Protein AF-A0A962W7Z7-F1 (afdb_monomer_lite)

pLDDT: mean 90.99, std 12.79, range [31.66, 98.81]

Radius of gyration: 24.23 Å; chains: 1; bounding box: 82×35×73 Å

Secondary structure (DSSP, 8-state):
-THHHHHHHHHHHHHHHHHIIIIIHHHHHHHHHHHHHHHHHH-----TTSPPP---TT-SEEEEEE--TT--TTSHHHHHHHHHHHHHTTSSS-EEEEEE--HHHHS-TTTHHHHHHHHHHHHHHHHTT-SS--EEEEEEETTHHHHHHHHHHHHHTT-TTSEEEEEEES----BTTTBTTHHHHHTTSSSSEEEEEE-TT--STTTSS--TTSEEEE-HHHHHHTT--S-TTTHHHHHHHHHHHTT---SB-TT--B-TT--TTEEEEGGGSPPGGG-S-----

Sequence (285 aa):
MKRHATMRWLERNWLAVLAAVLVVIPACGFILGSAFFLAYIYWPVSYSALAAPQINPATQQITLIAHGLGDSDASWTASLRDTLQQKADTGGEPRQVIALDWSAYSKSAVRCSVDGLRIGEKLGSEIAESAALHSLHLIGHSCGAFLVLGLCEALKARRHDILVQTTYLDPVSIYGGVFWNYGLKHFGSCADFSDAYIDTEDKVTGSNQLLPNSYTVDVTAARKRSGSAFAPHIWPVHYYSRLIESGYHPHIDENGAPWQCYPRGTMHKADTLPTAETGTCAGTI

Foldseek 3Di:
DVVVVVVVVCVVCVVVVCCCVVPVVVVVVVVVVVVVLLCVQQPDDDPVVFDQDDDDLQAAEEEEAEEAAQDFCPPLVVVLQVLVVVVQVVDDGHYHYYYGGPNVQRHDPLRLLVSLLVLLLVNLQVVLPRPNYAEYEYEAAASNLNNSQNSLVNNCVRCVRHAYEYEYELYQCDHNVPRLNNCLVRRQPSHPAYEYEAALPDPRRPSNDARQNHQYEHCNVVCVVVVDPDDRSCVSSVVVSVCSVVPDDDQQDPVRDRPPLGDGRDYDYPVPDDDPVVVDSPDDD

Structure (mmCIF, N/CA/C/O backbone):
data_AF-A0A962W7Z7-F1
#
_entry.id   AF-A0A962W7Z7-F1
#
loop_
_atom_site.group_PDB
_atom_site.id
_atom_site.type_symbol
_atom_site.label_atom_id
_atom_site.label_alt_id
_atom_site.label_comp_id
_atom_site.label_asym_id
_atom_site.label_entity_id
_atom_site.label_seq_id
_atom_site.pdbx_PDB_ins_code
_atom_site.Cartn_x
_atom_site.Cartn_y
_atom_site.Cartn_z
_atom_site.occupancy
_atom_site.B_iso_or_equiv
_atom_site.auth_seq_id
_atom_site.auth_comp_id
_atom_site.auth_asym_id
_atom_site.auth_atom_id
_atom_site.pdbx_PDB_model_num
ATOM 1 N N . MET A 1 1 ? 53.979 0.706 -46.175 1.00 62.88 1 MET A N 1
ATOM 2 C CA . MET A 1 1 ? 53.651 -0.734 -46.009 1.00 62.88 1 MET A CA 1
ATOM 3 C C . MET A 1 1 ? 52.536 -1.063 -44.999 1.00 62.88 1 MET A C 1
ATOM 5 O O . MET A 1 1 ? 51.829 -2.026 -45.251 1.00 62.88 1 MET A O 1
ATOM 9 N N . LYS A 1 2 ? 52.289 -0.310 -43.907 1.00 62.72 2 LYS A N 1
ATOM 10 C CA . LYS A 1 2 ? 51.276 -0.695 -42.885 1.00 62.72 2 LYS A CA 1
ATOM 11 C C . LYS A 1 2 ? 49.798 -0.699 -43.349 1.00 62.72 2 LYS A C 1
ATOM 13 O O . LYS A 1 2 ? 49.037 -1.540 -42.888 1.00 62.72 2 LYS A O 1
ATOM 18 N N . ARG A 1 3 ? 49.394 0.165 -44.295 1.00 69.25 3 ARG A N 1
ATOM 19 C CA . ARG A 1 3 ? 47.989 0.271 -44.770 1.00 69.25 3 ARG A CA 1
ATOM 20 C C . ARG A 1 3 ? 47.445 -0.979 -45.482 1.00 69.25 3 ARG A C 1
ATOM 22 O O . ARG A 1 3 ? 46.246 -1.217 -45.437 1.00 69.25 3 ARG A O 1
ATOM 29 N N . HIS A 1 4 ? 48.300 -1.795 -46.103 1.00 77.38 4 HIS A N 1
ATOM 30 C CA . HIS A 1 4 ? 47.850 -3.007 -46.804 1.00 77.38 4 HIS A CA 1
ATOM 31 C C . HIS A 1 4 ? 47.616 -4.212 -45.885 1.00 77.38 4 HIS A C 1
ATOM 33 O O . HIS A 1 4 ? 47.009 -5.188 -46.324 1.00 77.38 4 HIS A O 1
ATOM 39 N N . ALA A 1 5 ? 48.112 -4.179 -44.645 1.00 82.12 5 ALA A N 1
ATOM 40 C CA . ALA A 1 5 ? 47.927 -5.270 -43.691 1.00 82.12 5 ALA A CA 1
ATOM 41 C C . ALA A 1 5 ? 46.580 -5.159 -42.957 1.00 82.12 5 ALA A C 1
ATOM 43 O O . ALA A 1 5 ? 45.893 -6.161 -42.782 1.00 82.12 5 ALA A O 1
ATOM 44 N N . THR A 1 6 ? 46.164 -3.941 -42.591 1.00 80.62 6 THR A N 1
ATOM 45 C CA . THR A 1 6 ? 44.889 -3.687 -41.903 1.00 80.62 6 THR A CA 1
ATOM 46 C C . THR A 1 6 ? 43.668 -3.956 -42.782 1.00 80.62 6 THR A C 1
ATOM 48 O O . THR A 1 6 ? 42.737 -4.598 -42.309 1.00 80.62 6 THR A O 1
ATOM 51 N N . MET A 1 7 ? 43.677 -3.550 -44.060 1.00 87.12 7 MET A N 1
ATOM 52 C CA . MET A 1 7 ? 42.562 -3.841 -44.982 1.00 87.12 7 MET A CA 1
ATOM 53 C C . MET A 1 7 ? 42.363 -5.347 -45.201 1.00 87.12 7 MET A C 1
ATOM 55 O O . MET A 1 7 ? 41.252 -5.839 -45.045 1.00 87.12 7 MET A O 1
ATOM 59 N N . ARG A 1 8 ? 43.444 -6.101 -45.442 1.00 89.06 8 ARG A N 1
ATOM 60 C CA . ARG A 1 8 ? 43.371 -7.562 -45.625 1.00 89.06 8 ARG A CA 1
ATOM 61 C C . ARG A 1 8 ? 42.907 -8.306 -44.370 1.00 89.06 8 ARG A C 1
ATOM 63 O O . ARG A 1 8 ? 42.250 -9.337 -44.473 1.00 89.06 8 ARG A O 1
ATOM 70 N N . TRP A 1 9 ? 43.231 -7.801 -43.176 1.00 92.31 9 TRP A N 1
ATOM 71 C CA . TRP A 1 9 ? 42.684 -8.355 -41.935 1.00 92.31 9 TRP A CA 1
ATOM 72 C C . TRP A 1 9 ? 41.180 -8.092 -41.824 1.00 92.31 9 TRP A C 1
ATOM 74 O O . TRP A 1 9 ? 40.440 -9.007 -41.470 1.00 92.31 9 TRP A O 1
ATOM 84 N N . LEU A 1 10 ? 40.724 -6.881 -42.157 1.00 89.44 10 LEU A N 1
ATOM 85 C CA . LEU A 1 10 ? 39.305 -6.534 -42.118 1.00 89.44 10 LEU A CA 1
ATOM 86 C C . LEU A 1 10 ? 38.503 -7.381 -43.119 1.00 89.44 10 LEU A C 1
ATOM 88 O O . LEU A 1 10 ? 37.501 -7.966 -42.740 1.00 89.44 10 LEU A O 1
ATOM 92 N N . GLU A 1 11 ? 38.993 -7.546 -44.350 1.00 91.12 11 GLU A N 1
ATOM 93 C CA . GLU A 1 11 ? 38.382 -8.405 -45.381 1.00 91.12 11 GLU A CA 1
ATOM 94 C C . GLU A 1 11 ? 38.332 -9.886 -44.988 1.00 91.12 11 GLU A C 1
ATOM 96 O O . GLU A 1 11 ? 37.437 -10.607 -45.414 1.00 91.12 11 GLU A O 1
ATOM 101 N N . ARG A 1 12 ? 39.264 -10.367 -44.159 1.00 95.12 12 ARG A N 1
ATOM 102 C CA . ARG A 1 12 ? 39.234 -11.752 -43.665 1.00 95.12 12 ARG A CA 1
ATOM 103 C C . ARG A 1 12 ? 38.292 -11.937 -42.473 1.00 95.12 12 ARG A C 1
ATOM 105 O O . ARG A 1 12 ? 37.813 -13.041 -42.250 1.00 95.12 12 ARG A O 1
ATOM 112 N N . ASN A 1 13 ? 38.033 -10.876 -41.707 1.00 96.12 13 ASN A N 1
ATOM 113 C CA . ASN A 1 13 ? 37.281 -10.937 -40.450 1.00 96.12 13 ASN A CA 1
ATOM 114 C C . ASN A 1 13 ? 35.979 -10.112 -40.463 1.00 96.12 13 ASN A C 1
ATOM 116 O O . ASN A 1 13 ? 35.370 -9.939 -39.409 1.00 96.12 13 ASN A O 1
ATOM 120 N N . TRP A 1 14 ? 35.531 -9.593 -41.610 1.00 95.44 14 TRP A N 1
ATOM 121 C CA . TRP A 1 14 ? 34.413 -8.640 -41.674 1.00 95.44 14 TRP A CA 1
ATOM 122 C C . TRP A 1 14 ? 33.109 -9.202 -41.097 1.00 95.44 14 TRP A C 1
ATOM 124 O O . TRP A 1 14 ? 32.380 -8.457 -40.455 1.00 95.44 14 TRP A O 1
ATOM 134 N N . LEU A 1 15 ? 32.847 -10.507 -41.237 1.00 95.62 15 LEU A N 1
ATOM 135 C CA . LEU A 1 15 ? 31.696 -11.172 -40.613 1.00 95.62 15 LEU A CA 1
ATOM 136 C C . LEU A 1 15 ? 31.776 -11.161 -39.082 1.00 95.62 15 LEU A C 1
ATOM 138 O O . LEU A 1 15 ? 30.776 -10.903 -38.420 1.00 95.62 15 LEU A O 1
ATOM 142 N N . ALA A 1 16 ? 32.961 -11.402 -38.516 1.00 95.00 16 ALA A N 1
ATOM 143 C CA . ALA A 1 16 ? 33.171 -11.352 -37.071 1.00 95.00 16 ALA A CA 1
ATOM 144 C C . ALA A 1 16 ? 33.048 -9.917 -36.542 1.00 95.00 16 ALA A C 1
ATOM 146 O O . ALA A 1 16 ? 32.436 -9.698 -35.501 1.00 95.00 16 ALA A O 1
ATOM 147 N N . VAL A 1 17 ? 33.569 -8.932 -37.284 1.00 94.75 17 VAL A N 1
ATOM 148 C CA . VAL A 1 17 ? 33.397 -7.506 -36.960 1.00 94.75 17 VAL A CA 1
ATOM 149 C C . VAL A 1 17 ? 31.921 -7.110 -37.035 1.00 94.75 17 VAL A C 1
ATOM 151 O O . VAL A 1 17 ? 31.417 -6.467 -36.119 1.00 94.75 17 VAL A O 1
ATOM 154 N N . LEU A 1 18 ? 31.208 -7.534 -38.080 1.00 96.38 18 LEU A N 1
ATOM 155 C CA . LEU A 1 18 ? 29.783 -7.264 -38.255 1.00 96.38 18 LEU A CA 1
ATOM 156 C C . LEU A 1 18 ? 28.952 -7.895 -37.128 1.00 96.38 18 LEU A C 1
ATOM 158 O O . LEU A 1 18 ? 28.117 -7.216 -36.541 1.00 96.38 18 LEU A O 1
ATOM 162 N N . ALA A 1 19 ? 29.220 -9.154 -36.772 1.00 95.94 19 ALA A N 1
ATOM 163 C CA . ALA A 1 19 ? 28.573 -9.830 -35.648 1.00 95.94 19 ALA A CA 1
ATOM 164 C C . ALA A 1 19 ? 28.887 -9.146 -34.308 1.00 95.94 19 ALA A C 1
ATOM 166 O O . ALA A 1 19 ? 27.993 -8.957 -33.483 1.00 95.94 19 ALA A O 1
ATOM 167 N N . ALA A 1 20 ? 30.135 -8.720 -34.097 1.00 95.94 20 ALA A N 1
ATOM 168 C CA . ALA A 1 20 ? 30.514 -7.990 -32.896 1.00 95.94 20 ALA A CA 1
ATOM 169 C C . ALA A 1 20 ? 29.738 -6.669 -32.770 1.00 95.94 20 ALA A C 1
ATOM 171 O O . ALA A 1 20 ? 29.204 -6.372 -31.706 1.00 95.94 20 ALA A O 1
ATOM 172 N N . VAL A 1 21 ? 29.626 -5.901 -33.857 1.00 96.62 21 VAL A N 1
ATOM 173 C CA . VAL A 1 21 ? 28.957 -4.591 -33.861 1.00 96.62 21 VAL A CA 1
ATOM 174 C C . VAL A 1 21 ? 27.435 -4.705 -33.794 1.00 96.62 21 VAL A C 1
ATOM 176 O O . VAL A 1 21 ? 26.811 -3.942 -33.064 1.00 96.62 21 VAL A O 1
ATOM 179 N N . LEU A 1 22 ? 26.828 -5.633 -34.536 1.00 97.38 22 LEU A N 1
ATOM 180 C CA . LEU A 1 22 ? 25.368 -5.733 -34.633 1.00 97.38 22 LEU A CA 1
ATOM 181 C C . LEU A 1 22 ? 24.735 -6.595 -33.541 1.00 97.38 22 LEU A C 1
ATOM 183 O O . LEU A 1 22 ? 23.558 -6.415 -33.245 1.00 97.38 22 LEU A O 1
ATOM 187 N N . VAL A 1 23 ? 25.485 -7.533 -32.959 1.00 96.62 23 VAL A N 1
ATOM 188 C CA . VAL A 1 23 ? 24.939 -8.500 -31.997 1.00 96.62 23 VAL A CA 1
ATOM 189 C C . VAL A 1 23 ? 25.634 -8.380 -30.652 1.00 96.62 23 VAL A C 1
ATOM 191 O O . VAL A 1 23 ? 24.974 -8.107 -29.654 1.00 96.62 23 VAL A O 1
ATOM 194 N N . VAL A 1 24 ? 26.959 -8.545 -30.608 1.00 96.44 24 VAL A N 1
ATOM 195 C CA . VAL A 1 24 ? 27.678 -8.657 -29.326 1.00 96.44 24 VAL A CA 1
ATOM 196 C C . VAL A 1 24 ? 27.638 -7.348 -28.544 1.00 96.44 24 VAL A C 1
ATOM 198 O O . VAL A 1 24 ? 27.250 -7.358 -27.383 1.00 96.44 24 VAL A O 1
ATOM 201 N N . ILE A 1 25 ? 27.990 -6.217 -29.158 1.00 96.5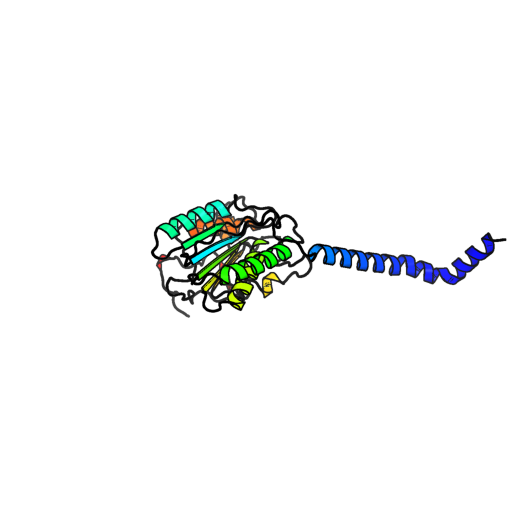0 25 ILE A N 1
ATOM 202 C CA . ILE A 1 25 ? 28.018 -4.916 -28.477 1.00 96.50 25 ILE A CA 1
ATOM 203 C C . ILE A 1 25 ? 26.617 -4.516 -27.975 1.00 96.50 25 ILE A C 1
ATOM 205 O O . ILE A 1 25 ? 26.507 -4.197 -26.789 1.00 96.50 25 ILE A O 1
ATOM 209 N N . PRO A 1 26 ? 25.538 -4.581 -28.785 1.00 97.62 26 PRO A N 1
ATOM 210 C CA . PRO A 1 26 ? 24.187 -4.307 -28.301 1.00 97.62 26 PRO A CA 1
ATOM 211 C C . PRO A 1 26 ? 23.731 -5.270 -27.203 1.00 97.62 26 PRO A C 1
ATOM 213 O O . PRO A 1 26 ? 23.167 -4.820 -26.209 1.00 97.62 26 PRO A O 1
ATOM 216 N N . ALA A 1 27 ? 24.012 -6.572 -27.332 1.00 97.38 27 ALA A N 1
ATOM 217 C CA . ALA A 1 27 ? 23.652 -7.558 -26.315 1.00 97.38 27 ALA A CA 1
ATOM 218 C C . ALA A 1 27 ? 24.398 -7.315 -24.996 1.00 97.38 27 ALA A C 1
ATOM 220 O O . ALA A 1 27 ? 23.779 -7.295 -23.936 1.00 97.38 27 ALA A O 1
ATOM 221 N N . CYS A 1 28 ? 25.709 -7.062 -25.046 1.00 97.56 28 CYS A N 1
ATOM 222 C CA . CYS A 1 28 ? 26.495 -6.690 -23.872 1.00 97.56 28 CYS A CA 1
ATOM 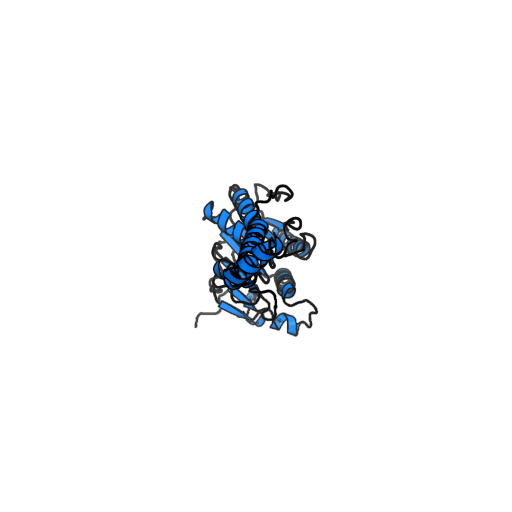223 C C . CYS A 1 28 ? 25.982 -5.389 -23.245 1.00 97.56 28 CYS A C 1
ATOM 225 O O . CYS A 1 28 ? 25.836 -5.323 -22.028 1.00 97.56 28 CYS A O 1
ATOM 227 N N . GLY A 1 29 ? 25.669 -4.376 -24.058 1.00 97.38 29 GLY A N 1
ATOM 228 C CA . GLY A 1 29 ? 25.091 -3.116 -23.591 1.00 97.38 29 GLY A CA 1
ATOM 229 C C . GLY A 1 29 ? 23.746 -3.315 -22.891 1.00 97.38 29 GLY A C 1
ATOM 230 O O . GLY A 1 29 ? 23.545 -2.784 -21.802 1.00 97.38 29 GLY A O 1
ATOM 231 N N . PHE A 1 30 ? 22.860 -4.134 -23.464 1.00 97.50 30 PHE A N 1
ATOM 232 C CA . PHE A 1 30 ? 21.583 -4.500 -22.855 1.00 97.50 30 PHE A CA 1
ATOM 233 C C . PHE A 1 30 ? 21.783 -5.227 -21.521 1.00 97.50 30 PHE A C 1
ATOM 235 O O . PHE A 1 30 ? 21.224 -4.805 -20.516 1.00 97.50 30 PHE A O 1
ATOM 242 N N . ILE A 1 31 ? 22.633 -6.260 -21.482 1.00 97.94 31 ILE A N 1
ATOM 243 C CA . ILE A 1 31 ? 22.911 -7.030 -20.259 1.00 97.94 31 ILE A CA 1
ATOM 244 C C . ILE A 1 31 ? 23.466 -6.123 -19.156 1.00 97.94 31 ILE A C 1
ATOM 246 O O . ILE A 1 31 ? 22.971 -6.160 -18.030 1.00 97.94 31 ILE A O 1
ATOM 250 N N . LEU A 1 32 ? 24.465 -5.290 -19.464 1.00 97.94 32 LEU A N 1
ATOM 251 C CA . LEU A 1 32 ? 25.061 -4.372 -18.492 1.00 97.94 32 LEU A CA 1
ATOM 252 C C . LEU A 1 32 ? 24.059 -3.311 -18.026 1.00 97.94 32 LEU A C 1
ATOM 254 O O . LEU A 1 32 ? 23.983 -3.030 -16.831 1.00 97.94 32 LEU A O 1
ATOM 258 N N . GLY A 1 33 ? 23.262 -2.759 -18.944 1.00 97.12 33 GLY A N 1
ATOM 259 C CA . GLY A 1 33 ? 22.205 -1.802 -18.626 1.00 97.12 33 GLY A CA 1
ATOM 260 C C . GLY A 1 33 ? 21.139 -2.402 -17.710 1.00 97.12 33 GLY A C 1
ATOM 261 O O . GLY A 1 33 ? 20.802 -1.804 -16.690 1.00 97.12 33 GLY A O 1
ATOM 262 N N . SER A 1 34 ? 20.656 -3.610 -18.013 1.00 95.75 34 SER A N 1
ATOM 263 C CA . SER A 1 34 ? 19.702 -4.336 -17.170 1.00 95.75 34 SER A CA 1
ATOM 264 C C . SER A 1 34 ? 20.292 -4.692 -15.807 1.00 95.75 34 SER A C 1
ATOM 266 O O . SER A 1 34 ? 19.622 -4.510 -14.794 1.00 95.75 34 SER A O 1
ATOM 268 N N . ALA A 1 35 ? 21.546 -5.149 -15.753 1.00 96.94 35 ALA A N 1
ATOM 269 C CA . ALA A 1 35 ? 22.223 -5.454 -14.495 1.00 96.94 35 ALA A CA 1
ATOM 270 C C . ALA A 1 35 ? 22.374 -4.202 -13.619 1.00 96.94 35 ALA A C 1
ATOM 272 O O . ALA A 1 35 ? 22.068 -4.252 -12.430 1.00 96.94 35 ALA A O 1
ATOM 273 N N . PHE A 1 36 ? 22.776 -3.067 -14.202 1.00 97.06 36 PHE A N 1
ATOM 274 C CA . PHE A 1 36 ? 22.856 -1.790 -13.493 1.00 97.06 36 PHE A CA 1
ATOM 275 C C . PHE A 1 36 ? 21.481 -1.321 -13.005 1.00 97.06 36 PHE A C 1
ATOM 277 O O . PHE A 1 36 ? 21.345 -0.890 -11.864 1.00 97.06 36 PHE A O 1
ATOM 284 N N . PHE A 1 37 ? 20.449 -1.445 -13.842 1.00 95.75 37 PHE A N 1
ATOM 285 C CA . PHE A 1 37 ? 19.081 -1.080 -13.484 1.00 95.75 37 PHE A CA 1
ATOM 286 C C . PHE A 1 37 ? 18.549 -1.915 -12.310 1.00 95.75 37 PHE A C 1
ATOM 288 O O . PHE A 1 37 ? 18.042 -1.355 -11.338 1.00 95.75 37 PHE A O 1
ATOM 295 N N . LEU A 1 38 ? 18.733 -3.239 -12.346 1.00 96.25 38 LEU A N 1
ATOM 296 C CA . LEU A 1 38 ? 18.369 -4.126 -11.238 1.00 96.25 38 LEU A CA 1
ATOM 297 C C . LEU A 1 38 ? 19.188 -3.817 -9.980 1.00 96.25 38 LEU A C 1
ATOM 299 O O . LEU A 1 38 ? 18.622 -3.727 -8.892 1.00 96.25 38 LEU A O 1
ATOM 303 N N . ALA A 1 39 ? 20.497 -3.595 -10.121 1.00 96.88 39 ALA A N 1
ATOM 304 C CA . ALA A 1 39 ? 21.345 -3.200 -9.004 1.00 96.88 39 ALA A CA 1
ATOM 305 C C . ALA A 1 39 ? 20.856 -1.893 -8.366 1.00 96.88 39 ALA A C 1
ATOM 307 O O . ALA A 1 39 ? 20.804 -1.812 -7.146 1.00 96.88 39 ALA A O 1
ATOM 308 N N . TYR A 1 40 ? 20.436 -0.906 -9.163 1.00 96.31 40 TYR A N 1
ATOM 309 C CA . TYR A 1 40 ? 19.873 0.355 -8.681 1.00 96.31 40 TYR A CA 1
ATOM 310 C C . TYR A 1 40 ? 18.543 0.171 -7.936 1.00 96.31 40 TYR A C 1
ATOM 312 O O . TYR A 1 40 ? 18.363 0.750 -6.861 1.00 96.31 40 TYR A O 1
ATOM 320 N N . ILE A 1 41 ? 17.621 -0.627 -8.486 1.00 96.44 41 ILE A N 1
ATOM 321 C CA . ILE A 1 41 ? 16.308 -0.890 -7.876 1.00 96.44 41 ILE A CA 1
ATOM 322 C C . ILE A 1 41 ? 16.469 -1.572 -6.519 1.00 96.44 41 ILE A C 1
ATOM 324 O O . ILE A 1 41 ? 15.857 -1.159 -5.536 1.00 96.44 41 ILE A O 1
ATOM 328 N N . TYR A 1 42 ? 17.314 -2.601 -6.463 1.00 96.56 42 TYR A N 1
ATOM 329 C CA . TYR A 1 42 ? 17.481 -3.431 -5.275 1.00 96.56 42 TYR A CA 1
ATOM 330 C C . TYR A 1 42 ? 18.597 -2.957 -4.345 1.00 96.56 42 TYR A C 1
ATOM 332 O O . TYR A 1 42 ? 18.785 -3.569 -3.288 1.00 96.56 42 TYR A O 1
ATOM 340 N N . TRP A 1 43 ? 19.293 -1.863 -4.684 1.00 96.94 43 TRP A N 1
ATOM 341 C CA . TRP A 1 43 ? 20.390 -1.331 -3.879 1.00 96.94 43 TRP A CA 1
ATOM 342 C C . TRP A 1 43 ? 19.927 -1.098 -2.435 1.00 96.94 43 TRP A C 1
ATOM 344 O O . TRP A 1 43 ? 18.877 -0.470 -2.229 1.00 96.94 43 TRP A O 1
ATOM 354 N N . PRO A 1 44 ? 20.669 -1.596 -1.431 1.00 94.69 44 PRO A N 1
ATOM 355 C CA . PRO A 1 44 ? 20.300 -1.421 -0.036 1.00 94.69 44 PRO A CA 1
ATOM 356 C C . PRO A 1 44 ? 20.295 0.066 0.324 1.00 94.69 44 PRO A C 1
ATOM 358 O O . PRO A 1 44 ? 21.224 0.806 0.000 1.00 94.69 44 PRO A O 1
ATOM 361 N N . VAL A 1 45 ? 19.235 0.506 0.997 1.00 94.69 45 VAL A N 1
ATOM 362 C CA . VAL A 1 45 ? 19.092 1.873 1.502 1.00 94.69 45 VAL A CA 1
ATOM 363 C C . VAL A 1 45 ? 18.906 1.819 3.007 1.00 94.69 45 VAL A C 1
ATOM 365 O O . VAL A 1 45 ? 18.188 0.970 3.526 1.00 94.69 45 VAL A O 1
ATOM 368 N N . SER A 1 46 ? 19.574 2.734 3.706 1.00 93.44 46 SER A N 1
ATOM 369 C CA . SER A 1 46 ? 19.308 2.974 5.119 1.00 93.44 46 SER A CA 1
ATOM 370 C C . SER A 1 46 ? 17.993 3.738 5.254 1.00 93.44 46 SER A C 1
ATOM 372 O O . SER A 1 46 ? 17.868 4.866 4.768 1.00 93.44 46 SER A O 1
ATOM 374 N N . TYR A 1 47 ? 17.030 3.156 5.962 1.00 94.25 47 TYR A N 1
ATOM 375 C CA . TYR A 1 47 ? 15.761 3.810 6.295 1.00 94.25 47 TYR A CA 1
ATOM 376 C C . TYR A 1 47 ? 15.881 4.729 7.524 1.00 94.25 47 TYR A C 1
ATOM 378 O O . TYR A 1 47 ? 14.921 4.929 8.256 1.00 94.25 47 TYR A O 1
ATOM 386 N N . SER A 1 48 ? 17.071 5.281 7.781 1.00 90.69 48 SER A N 1
ATOM 387 C CA . SER A 1 48 ? 17.362 6.112 8.959 1.00 90.69 48 SER A CA 1
ATOM 388 C C . SER A 1 48 ? 16.671 7.476 8.955 1.00 90.69 48 SER A C 1
ATOM 390 O O . SER A 1 48 ? 16.599 8.105 10.004 1.00 90.69 48 SER A O 1
ATOM 392 N N . ALA A 1 49 ? 16.194 7.954 7.800 1.00 89.94 49 ALA A N 1
ATOM 393 C CA . ALA A 1 49 ? 15.404 9.183 7.721 1.00 89.94 49 ALA A CA 1
ATOM 394 C C . ALA A 1 49 ? 13.913 8.943 8.006 1.00 89.94 49 ALA A C 1
ATOM 396 O O . ALA A 1 49 ? 13.163 9.906 8.134 1.00 89.94 49 ALA A O 1
ATOM 397 N N . LEU A 1 50 ? 13.477 7.679 8.102 1.00 93.00 50 LEU A N 1
ATOM 398 C CA . LEU A 1 50 ? 12.124 7.349 8.524 1.00 93.00 50 LEU A CA 1
ATOM 399 C C . LEU A 1 50 ? 12.011 7.581 10.032 1.00 93.00 50 LEU A C 1
ATOM 401 O O . LEU A 1 50 ? 12.680 6.906 10.820 1.00 93.00 50 LEU A O 1
ATOM 405 N N . ALA A 1 51 ? 11.162 8.522 10.435 1.00 90.19 51 ALA A N 1
ATOM 406 C CA . ALA A 1 51 ? 10.823 8.687 11.839 1.00 90.19 51 ALA A CA 1
ATOM 407 C C . ALA A 1 51 ? 10.067 7.439 12.313 1.00 90.19 51 ALA A C 1
ATOM 409 O O . ALA A 1 51 ? 9.025 7.091 11.759 1.00 90.19 51 ALA A O 1
ATOM 410 N N . ALA A 1 52 ? 10.602 6.752 13.325 1.00 86.75 52 ALA A N 1
ATOM 411 C CA . ALA A 1 52 ? 9.913 5.610 13.906 1.00 86.75 52 ALA A CA 1
ATOM 412 C C . ALA A 1 52 ? 8.579 6.085 14.511 1.00 86.75 52 ALA A C 1
ATOM 414 O O . ALA A 1 52 ? 8.580 7.062 15.279 1.00 86.75 52 ALA A O 1
ATOM 415 N N . PRO A 1 53 ? 7.451 5.430 14.185 1.00 91.19 53 PRO A N 1
ATOM 416 C CA . PRO A 1 53 ? 6.172 5.792 14.767 1.00 91.19 53 PRO A CA 1
ATOM 417 C C . PRO A 1 53 ? 6.240 5.629 16.288 1.00 91.19 53 PRO A C 1
ATOM 419 O O . PRO A 1 53 ? 6.704 4.613 16.801 1.00 91.19 53 PRO A O 1
ATOM 422 N N . GLN A 1 54 ? 5.791 6.646 17.019 1.00 93.00 54 GLN A N 1
ATOM 423 C CA . GLN A 1 54 ? 5.736 6.595 18.478 1.00 93.00 54 GLN A CA 1
ATOM 424 C C . GLN A 1 54 ? 4.523 5.763 18.892 1.00 93.00 54 GLN A C 1
ATOM 426 O O . GLN A 1 54 ? 3.407 6.275 18.903 1.00 93.00 54 GLN A O 1
ATOM 431 N N . ILE A 1 55 ? 4.728 4.482 19.192 1.00 93.38 55 ILE A N 1
ATOM 432 C CA . ILE A 1 55 ? 3.658 3.580 19.631 1.00 93.38 55 ILE A CA 1
ATOM 433 C C . ILE A 1 55 ? 3.540 3.668 21.148 1.00 93.38 55 ILE A C 1
ATOM 435 O O . ILE A 1 55 ? 4.509 3.414 21.864 1.00 93.38 55 ILE A O 1
ATOM 439 N N . ASN A 1 56 ? 2.356 4.017 21.652 1.00 93.44 56 ASN A N 1
ATOM 440 C CA . ASN A 1 56 ? 2.119 3.989 23.092 1.00 93.44 56 ASN A CA 1
ATOM 441 C C . ASN A 1 56 ? 2.142 2.519 23.576 1.00 93.44 56 ASN A C 1
ATOM 443 O O . ASN A 1 56 ? 1.376 1.718 23.037 1.00 93.44 56 ASN A O 1
ATOM 447 N N . PRO A 1 57 ? 2.957 2.151 24.587 1.00 92.31 57 PRO A N 1
ATOM 448 C CA . PRO A 1 57 ? 3.051 0.774 25.085 1.00 92.31 57 PRO A CA 1
ATOM 449 C C . PRO A 1 57 ? 1.735 0.169 25.593 1.00 92.31 57 PRO A C 1
ATOM 451 O O . PRO A 1 57 ? 1.622 -1.049 25.669 1.00 92.31 57 PRO A O 1
ATOM 454 N N . ALA A 1 58 ? 0.752 1.000 25.953 1.00 93.94 58 ALA A N 1
ATOM 455 C CA . ALA A 1 58 ? -0.578 0.559 26.377 1.00 93.94 58 ALA A CA 1
ATOM 456 C C . ALA A 1 58 ? -1.554 0.336 25.205 1.00 93.94 58 ALA A C 1
ATOM 458 O O . ALA A 1 58 ? -2.691 -0.075 25.429 1.00 93.94 58 ALA A O 1
ATOM 459 N N . THR A 1 59 ? -1.144 0.636 23.969 1.00 94.12 59 THR A N 1
ATOM 460 C CA . THR A 1 59 ? -1.994 0.501 22.781 1.00 94.12 59 THR A CA 1
ATOM 461 C C . THR A 1 59 ? -2.272 -0.964 22.493 1.00 94.12 59 THR A C 1
ATOM 463 O O . THR A 1 59 ? -1.344 -1.739 22.261 1.00 94.12 59 THR A O 1
ATOM 466 N N . GLN A 1 60 ? -3.552 -1.321 22.434 1.00 94.38 60 GLN A N 1
ATOM 467 C CA . GLN A 1 60 ? -3.979 -2.672 22.082 1.00 94.38 60 GLN A CA 1
ATOM 468 C C . GLN A 1 60 ? -4.379 -2.813 20.616 1.00 94.38 60 GLN A C 1
ATOM 470 O O . GLN A 1 60 ? -4.365 -3.921 20.072 1.00 94.38 60 GLN A O 1
ATOM 475 N N . GLN A 1 61 ? -4.741 -1.703 19.969 1.00 93.56 61 GLN A N 1
ATOM 476 C CA . GLN A 1 61 ? -5.135 -1.694 18.565 1.00 93.56 61 GLN A CA 1
ATOM 477 C C . GLN A 1 61 ? -4.463 -0.541 17.831 1.00 93.56 61 GLN A C 1
ATOM 479 O O . GLN A 1 61 ? -4.549 0.614 18.250 1.00 93.56 61 GLN A O 1
ATOM 484 N N . ILE A 1 62 ? -3.812 -0.848 16.717 1.00 95.50 62 ILE A N 1
ATOM 485 C CA . ILE A 1 62 ? -3.186 0.163 15.866 1.00 95.50 62 ILE A CA 1
ATOM 486 C C . ILE A 1 62 ? -3.905 0.183 14.523 1.00 95.50 62 ILE A C 1
ATOM 488 O O . ILE A 1 62 ? -4.201 -0.863 13.954 1.00 95.50 62 ILE A O 1
ATOM 492 N N . THR A 1 63 ? -4.156 1.373 13.988 1.00 96.06 63 THR A N 1
ATOM 493 C CA . THR A 1 63 ? -4.443 1.550 12.562 1.00 96.06 63 THR A CA 1
ATOM 494 C C . THR A 1 63 ? -3.303 2.326 11.921 1.00 96.06 63 THR A C 1
ATOM 496 O O . THR A 1 63 ? -3.041 3.458 12.315 1.00 96.06 63 THR A O 1
ATOM 499 N N . LEU A 1 64 ? -2.614 1.734 10.947 1.00 97.94 64 LEU A N 1
ATOM 500 C CA . LEU A 1 64 ? -1.522 2.374 10.216 1.00 97.94 64 LEU A CA 1
ATOM 501 C C . LEU A 1 64 ? -1.944 2.648 8.774 1.00 97.94 64 LEU A C 1
ATOM 503 O O . LEU A 1 64 ? -2.422 1.755 8.079 1.00 97.94 64 LEU A O 1
ATOM 507 N N . ILE A 1 65 ? -1.729 3.881 8.323 1.00 98.38 65 ILE A N 1
ATOM 508 C CA . ILE A 1 65 ? -2.118 4.373 7.003 1.00 98.38 65 ILE A CA 1
ATOM 509 C C . ILE A 1 65 ? -0.853 4.753 6.229 1.00 98.38 65 ILE A C 1
ATOM 511 O O . ILE A 1 65 ? -0.061 5.574 6.694 1.00 98.38 65 ILE A O 1
ATOM 515 N N . ALA A 1 66 ? -0.674 4.172 5.044 1.00 98.50 66 ALA A N 1
ATOM 516 C CA . ALA A 1 66 ? 0.469 4.393 4.167 1.00 98.50 66 ALA A CA 1
ATOM 517 C C . ALA A 1 66 ? 0.032 5.010 2.828 1.00 98.50 66 ALA A C 1
ATOM 519 O O . ALA A 1 66 ? -0.730 4.413 2.060 1.00 98.50 66 ALA A O 1
ATOM 520 N N . HIS A 1 67 ? 0.556 6.204 2.540 1.00 98.56 67 HIS A N 1
ATOM 521 C CA . HIS A 1 67 ? 0.332 6.923 1.283 1.00 98.56 67 HIS A CA 1
ATOM 522 C C . HIS A 1 67 ? 1.075 6.281 0.091 1.00 98.56 67 HIS A C 1
ATOM 524 O O . HIS A 1 67 ? 1.899 5.383 0.272 1.00 98.56 67 HIS A O 1
ATOM 530 N N . GLY A 1 68 ? 0.806 6.758 -1.130 1.00 97.94 68 GLY A N 1
ATOM 531 C CA . GLY A 1 68 ? 1.386 6.247 -2.378 1.00 97.94 68 GLY A CA 1
ATOM 532 C C . GLY A 1 68 ? 2.664 6.954 -2.866 1.00 97.94 68 GLY A C 1
ATOM 533 O O . GLY A 1 68 ? 3.336 7.681 -2.127 1.00 97.94 68 GLY A O 1
ATOM 534 N N . LEU A 1 69 ? 2.997 6.721 -4.144 1.00 97.25 69 LEU A N 1
ATOM 535 C CA . LEU A 1 69 ? 4.134 7.318 -4.864 1.00 97.25 69 LEU A CA 1
ATOM 536 C C . LEU A 1 69 ? 4.048 8.849 -4.881 1.00 97.25 69 LEU A C 1
ATOM 538 O O . LEU A 1 69 ? 3.084 9.407 -5.394 1.00 97.25 69 LEU A O 1
ATOM 542 N N . GLY A 1 70 ? 5.094 9.516 -4.386 1.00 96.62 70 GLY A N 1
ATOM 543 C CA . GLY A 1 70 ? 5.210 10.980 -4.436 1.00 96.62 70 GLY A CA 1
ATOM 544 C C . GLY A 1 70 ? 4.256 11.745 -3.511 1.00 96.62 70 GLY A C 1
ATOM 545 O O . GLY A 1 70 ? 4.201 12.968 -3.596 1.00 96.62 70 GLY A O 1
ATOM 546 N N . ASP A 1 71 ? 3.536 11.034 -2.647 1.00 97.12 71 ASP A N 1
ATOM 547 C CA . ASP A 1 71 ? 2.614 11.577 -1.648 1.00 97.12 71 ASP A CA 1
ATOM 548 C C . ASP A 1 71 ? 3.303 11.707 -0.267 1.00 97.12 71 ASP A C 1
ATOM 550 O O . ASP A 1 71 ? 4.485 11.362 -0.133 1.00 97.12 71 ASP A O 1
ATOM 554 N N . SER A 1 72 ? 2.590 12.208 0.745 1.00 97.25 72 SER A N 1
ATOM 555 C CA . SER A 1 72 ? 3.054 12.323 2.136 1.00 97.25 72 SER A CA 1
ATOM 556 C C . SER A 1 72 ? 1.931 12.078 3.151 1.00 97.25 72 SER A C 1
ATOM 558 O O . SER A 1 72 ? 0.771 11.909 2.788 1.00 97.25 72 SER A O 1
ATOM 560 N N . ASP A 1 73 ? 2.266 12.066 4.442 1.00 95.81 73 ASP A N 1
ATOM 561 C CA . ASP A 1 73 ? 1.301 11.897 5.537 1.00 95.81 73 ASP A CA 1
ATOM 562 C C . ASP A 1 73 ? 0.303 13.062 5.682 1.00 95.81 73 ASP A C 1
ATOM 564 O O . ASP A 1 73 ? -0.800 12.874 6.198 1.00 95.81 73 ASP A O 1
ATOM 568 N N . ALA A 1 74 ? 0.675 14.251 5.208 1.00 96.31 74 ALA A N 1
ATOM 569 C CA . ALA A 1 74 ? -0.125 15.474 5.243 1.00 96.31 74 ALA A CA 1
ATOM 570 C C . ALA A 1 74 ? -1.273 15.518 4.211 1.00 96.31 74 ALA A C 1
ATOM 572 O O . ALA A 1 74 ? -1.988 16.519 4.145 1.00 96.31 74 ALA A O 1
ATOM 573 N N . SER A 1 75 ? -1.442 14.478 3.387 1.00 95.56 75 SER A N 1
ATOM 574 C CA . SER A 1 75 ? -2.459 14.429 2.333 1.00 95.56 75 SER A CA 1
ATOM 575 C C . SER A 1 75 ? -3.797 13.859 2.840 1.00 95.56 75 SER A C 1
ATOM 577 O O . SER A 1 75 ? -4.289 14.222 3.909 1.00 95.56 75 SER A O 1
ATOM 579 N N . TRP A 1 76 ? -4.418 12.953 2.081 1.00 96.88 76 TRP A N 1
ATOM 580 C CA . TRP A 1 76 ? -5.634 12.239 2.473 1.00 96.88 76 TRP A CA 1
ATOM 581 C C . TRP A 1 76 ? -5.438 11.405 3.745 1.00 96.88 76 TRP A C 1
ATOM 583 O O . TRP A 1 76 ? -6.390 11.198 4.498 1.00 96.88 76 TRP A O 1
ATOM 593 N N . THR A 1 77 ? -4.211 10.949 4.007 1.00 97.06 77 THR A N 1
ATOM 594 C CA . THR A 1 77 ? -3.885 10.132 5.177 1.00 97.06 77 THR A CA 1
ATOM 595 C C . THR A 1 77 ? -4.072 10.892 6.484 1.00 97.06 77 THR A C 1
ATOM 597 O O . THR A 1 77 ? -4.530 10.288 7.450 1.00 97.06 77 THR A O 1
ATOM 600 N N . ALA A 1 78 ? -3.788 12.201 6.523 1.00 97.31 78 ALA A N 1
ATOM 601 C CA . ALA A 1 78 ? -4.028 13.033 7.703 1.00 97.31 78 ALA A CA 1
ATOM 602 C C . ALA A 1 78 ? -5.525 13.126 8.012 1.00 97.31 78 ALA A C 1
ATOM 604 O O . ALA A 1 78 ? -5.940 12.842 9.132 1.00 97.31 78 ALA A O 1
ATOM 605 N N . SER A 1 79 ? -6.341 13.434 6.998 1.00 96.62 79 SER A N 1
ATOM 606 C CA . SER A 1 79 ? -7.797 13.511 7.157 1.00 96.62 79 SER A CA 1
ATOM 607 C C . SER A 1 79 ? -8.380 12.175 7.613 1.00 96.62 79 SER A C 1
ATOM 609 O O . SER A 1 79 ? -9.173 12.137 8.551 1.00 96.62 79 SER A O 1
ATOM 611 N N . LEU A 1 80 ? -7.965 11.065 6.989 1.00 96.38 80 LEU A N 1
ATOM 612 C CA . LEU A 1 80 ? -8.445 9.738 7.373 1.00 96.38 80 LEU A CA 1
ATOM 613 C C . LEU A 1 80 ? -7.993 9.355 8.788 1.00 96.38 80 LEU A C 1
ATOM 615 O O . LEU A 1 80 ? -8.790 8.803 9.547 1.00 96.38 80 LEU A O 1
ATOM 619 N N . ARG A 1 81 ? -6.741 9.664 9.155 1.00 96.69 81 ARG A N 1
ATOM 620 C CA . ARG A 1 81 ? -6.225 9.462 10.514 1.00 96.69 81 ARG A CA 1
ATOM 621 C C . ARG A 1 81 ? -7.101 10.185 11.522 1.00 96.69 81 ARG A C 1
ATOM 623 O O . ARG A 1 81 ? -7.519 9.561 12.488 1.00 96.69 81 ARG A O 1
ATOM 630 N N . ASP A 1 82 ? -7.387 11.461 11.294 1.00 96.19 82 ASP A N 1
ATOM 631 C CA . ASP A 1 82 ? -8.140 12.283 12.239 1.00 96.19 82 ASP A CA 1
ATOM 632 C C . ASP A 1 82 ? -9.576 11.761 12.404 1.00 96.19 82 ASP A C 1
ATOM 634 O O . ASP A 1 82 ? -10.058 11.630 13.528 1.00 96.19 82 ASP A O 1
ATOM 638 N N . THR A 1 83 ? -10.232 11.352 11.311 1.00 94.06 83 THR A N 1
ATOM 639 C CA . THR A 1 83 ? -11.562 10.720 11.368 1.00 94.06 83 THR A CA 1
ATOM 640 C C . THR A 1 83 ? -11.549 9.400 12.141 1.00 94.06 83 THR A C 1
ATOM 642 O O . THR A 1 83 ? -12.430 9.153 12.968 1.00 94.06 83 THR A O 1
ATOM 645 N N . LEU A 1 84 ? -10.569 8.532 11.883 1.00 93.06 84 LEU A N 1
ATOM 646 C CA . LEU A 1 84 ? -10.450 7.250 12.578 1.00 93.06 84 LEU A CA 1
ATOM 647 C C . LEU A 1 84 ? -10.069 7.438 14.050 1.00 93.06 84 LEU A C 1
ATOM 649 O O . LEU A 1 84 ? -10.605 6.727 14.896 1.00 93.06 84 LEU A O 1
ATOM 653 N N . GLN A 1 85 ? -9.204 8.405 14.367 1.00 93.62 85 GLN A N 1
ATOM 654 C CA . GLN A 1 85 ? -8.808 8.713 15.739 1.00 93.62 85 GLN A CA 1
ATOM 655 C C . GLN A 1 85 ? -9.997 9.253 16.535 1.00 93.62 85 GLN A C 1
ATOM 657 O O . GLN A 1 85 ? -10.275 8.758 17.621 1.00 93.62 85 GLN A O 1
ATOM 662 N N . GLN A 1 86 ? -10.778 10.172 15.958 1.00 91.81 86 GLN A N 1
ATOM 663 C CA . GLN A 1 86 ? -11.996 10.673 16.593 1.00 91.81 86 GLN A CA 1
ATOM 664 C C . GLN A 1 86 ? -12.979 9.538 16.922 1.00 91.81 86 GLN A C 1
ATOM 666 O O . GLN A 1 86 ? -13.595 9.537 17.984 1.00 91.81 86 GLN A O 1
ATOM 671 N N . LYS A 1 87 ? -13.127 8.552 16.027 1.00 86.00 87 LYS A N 1
ATOM 672 C CA . LYS A 1 87 ? -13.963 7.365 16.277 1.00 86.00 87 LYS A CA 1
ATOM 673 C C . LYS A 1 87 ? -13.345 6.444 17.332 1.00 86.00 87 LYS A C 1
ATOM 675 O O . LYS A 1 87 ? -14.069 5.895 18.159 1.00 86.00 87 LYS A O 1
ATOM 680 N N . ALA A 1 88 ? -12.026 6.276 17.321 1.00 85.81 88 ALA A N 1
ATOM 681 C CA . ALA A 1 88 ? -11.294 5.502 18.317 1.00 85.81 88 ALA A CA 1
ATOM 682 C C . ALA A 1 88 ? -11.471 6.060 19.738 1.00 85.81 88 ALA A C 1
ATOM 684 O O . ALA A 1 88 ? -11.730 5.278 20.649 1.00 85.81 88 ALA A O 1
ATOM 685 N N . ASP A 1 89 ? -11.438 7.384 19.902 1.00 84.88 89 ASP A N 1
ATOM 686 C CA . ASP A 1 89 ? -11.570 8.063 21.200 1.00 84.88 89 ASP A CA 1
ATOM 687 C C . ASP A 1 89 ? -12.960 7.888 21.842 1.00 84.88 89 ASP A C 1
ATOM 689 O O . ASP A 1 89 ? -13.143 8.149 23.030 1.00 84.88 89 ASP A O 1
ATOM 693 N N . THR A 1 90 ? -13.951 7.430 21.069 1.00 78.50 90 THR A N 1
ATOM 694 C CA . THR A 1 90 ? -15.311 7.143 21.558 1.00 78.50 90 THR A CA 1
ATOM 695 C C . THR A 1 90 ? -15.525 5.687 21.999 1.00 78.50 90 THR A C 1
ATOM 697 O O . THR A 1 90 ? -16.609 5.357 22.479 1.00 78.50 90 THR A O 1
ATOM 700 N N . GLY A 1 91 ? -14.522 4.811 21.838 1.00 66.50 91 GLY A N 1
ATOM 701 C CA . GLY A 1 91 ? -14.586 3.374 22.139 1.00 66.50 91 GLY A CA 1
ATOM 702 C C . GLY A 1 91 ? -13.839 2.945 23.413 1.00 66.50 91 GLY A C 1
ATOM 703 O O . GLY A 1 91 ? -13.190 3.752 24.068 1.00 66.50 91 GLY A O 1
ATOM 704 N N . GLY A 1 92 ? -13.957 1.658 23.772 1.00 72.88 92 GLY A N 1
ATOM 705 C CA . GLY A 1 92 ? -13.450 1.100 25.037 1.00 72.88 92 GLY A CA 1
ATOM 706 C C . GLY A 1 92 ? -11.944 0.806 25.097 1.00 72.88 92 GLY A C 1
ATOM 707 O O . GLY A 1 92 ? -11.284 1.233 26.040 1.00 72.88 92 GLY A O 1
ATOM 708 N N . GLU A 1 93 ? -11.388 0.072 24.127 1.00 79.06 93 GLU A N 1
ATOM 709 C CA . GLU A 1 93 ? -9.969 -0.326 24.170 1.00 79.06 93 GLU A CA 1
ATOM 710 C C . GLU A 1 93 ? -9.018 0.813 23.756 1.00 79.06 93 GLU A C 1
ATOM 712 O O . GLU A 1 93 ? -9.387 1.632 22.914 1.00 79.06 93 GLU A O 1
ATOM 717 N N . PRO A 1 94 ? -7.768 0.863 24.263 1.00 85.25 94 PRO A N 1
ATOM 718 C CA . PRO A 1 94 ? -6.772 1.833 23.815 1.00 85.25 94 PRO A CA 1
ATOM 719 C C . PRO A 1 94 ? -6.397 1.628 22.340 1.00 85.25 94 PRO A C 1
ATOM 721 O O . PRO A 1 94 ? -5.762 0.630 21.971 1.00 85.25 94 PRO A O 1
ATOM 724 N N . ARG A 1 95 ? -6.760 2.599 21.497 1.00 92.44 95 ARG A N 1
ATOM 725 C CA . ARG A 1 95 ? -6.500 2.596 20.051 1.00 92.44 95 ARG A CA 1
ATOM 726 C C . ARG A 1 95 ? -5.590 3.749 19.645 1.00 92.44 95 ARG A C 1
ATOM 728 O O . ARG A 1 95 ? -5.714 4.857 20.162 1.00 92.44 95 ARG A O 1
ATOM 735 N N . GLN A 1 96 ? -4.726 3.503 18.667 1.00 94.69 96 GLN A N 1
ATOM 736 C CA . GLN A 1 96 ? -3.872 4.526 18.071 1.00 94.69 96 GLN A CA 1
ATOM 737 C C . GLN A 1 96 ? -3.968 4.494 16.547 1.00 94.69 96 GLN A C 1
ATOM 739 O O . GLN A 1 96 ? -3.822 3.436 15.934 1.00 94.69 96 GLN A O 1
ATOM 744 N N . VAL A 1 97 ? -4.160 5.657 15.924 1.00 95.81 97 VAL A N 1
ATOM 745 C CA . VAL A 1 97 ? -4.154 5.796 14.464 1.00 95.81 97 VAL A CA 1
ATOM 746 C C . VAL A 1 97 ? -2.919 6.568 14.010 1.00 95.81 97 VAL A C 1
ATOM 748 O O . VAL A 1 97 ? -2.618 7.652 14.505 1.00 95.81 97 VAL A O 1
ATOM 751 N N . ILE A 1 98 ? -2.184 6.004 13.055 1.00 97.19 98 ILE A N 1
ATOM 752 C CA . ILE A 1 98 ? -0.882 6.490 12.604 1.00 97.19 98 ILE A CA 1
ATOM 753 C C . ILE A 1 98 ? -0.933 6.695 11.090 1.00 97.19 98 ILE A C 1
ATOM 755 O O . ILE A 1 98 ? -1.060 5.736 10.333 1.00 97.19 98 ILE A O 1
ATOM 759 N N . ALA A 1 99 ? -0.788 7.941 10.640 1.00 97.81 99 ALA A N 1
ATOM 760 C CA . ALA A 1 99 ? -0.440 8.240 9.252 1.00 97.81 99 ALA A CA 1
ATOM 761 C C . ALA A 1 99 ? 1.088 8.233 9.137 1.00 97.81 99 ALA A C 1
ATOM 763 O O . ALA A 1 99 ? 1.754 9.036 9.788 1.00 97.81 99 ALA A O 1
ATOM 764 N N . LEU A 1 100 ? 1.642 7.293 8.375 1.00 97.81 100 LEU A N 1
ATOM 765 C CA . LEU A 1 100 ? 3.085 7.129 8.250 1.00 97.81 100 LEU A CA 1
ATOM 766 C C . LEU A 1 100 ? 3.625 7.995 7.108 1.00 97.81 100 LEU A C 1
ATOM 768 O O . LEU A 1 100 ? 3.293 7.755 5.946 1.00 97.81 100 LEU A O 1
ATOM 772 N N . ASP A 1 101 ? 4.513 8.937 7.428 1.00 97.81 101 ASP A N 1
ATOM 773 C CA . ASP A 1 101 ? 5.294 9.647 6.414 1.00 97.81 101 ASP A CA 1
ATOM 774 C C . ASP A 1 101 ? 6.485 8.794 5.978 1.00 97.81 101 ASP A C 1
ATOM 776 O O . ASP A 1 101 ? 7.449 8.603 6.720 1.00 97.81 101 ASP A O 1
ATOM 780 N N . TRP A 1 102 ? 6.430 8.294 4.747 1.00 97.88 102 TRP A N 1
ATOM 781 C CA . TRP A 1 102 ? 7.549 7.619 4.092 1.00 97.88 102 TRP A CA 1
ATOM 782 C C . TRP A 1 102 ? 7.910 8.302 2.764 1.00 97.88 102 TRP A C 1
ATOM 784 O O . TRP A 1 102 ? 8.553 7.711 1.889 1.00 97.88 102 TRP A O 1
ATOM 794 N N . SER A 1 103 ? 7.538 9.578 2.616 1.00 97.56 103 SER A N 1
ATOM 795 C CA . SER A 1 103 ? 7.718 10.385 1.404 1.00 97.56 103 SER A CA 1
ATOM 796 C C . SER A 1 103 ? 9.175 10.500 0.947 1.00 97.56 103 SER A C 1
ATOM 798 O O . SER A 1 103 ? 9.454 10.620 -0.247 1.00 97.56 103 SER A O 1
ATOM 800 N N . ALA A 1 104 ? 10.139 10.395 1.866 1.00 96.81 104 ALA A N 1
ATOM 801 C CA . ALA A 1 104 ? 11.565 10.347 1.539 1.00 96.81 104 ALA A CA 1
ATOM 802 C C . ALA A 1 104 ? 11.936 9.159 0.628 1.00 96.81 104 ALA A C 1
ATOM 804 O O . ALA A 1 104 ? 12.886 9.257 -0.151 1.00 96.81 104 ALA A O 1
ATOM 805 N N . TYR A 1 105 ? 11.168 8.068 0.690 1.00 97.44 105 TYR A N 1
ATOM 806 C CA . TYR A 1 105 ? 11.433 6.805 -0.003 1.00 97.44 105 TYR A CA 1
ATOM 807 C C . TYR A 1 105 ? 10.378 6.462 -1.067 1.00 97.44 105 TYR A C 1
ATOM 809 O O . TYR A 1 105 ? 10.616 5.616 -1.926 1.00 97.44 105 TYR A O 1
ATOM 817 N N . SER A 1 106 ? 9.233 7.151 -1.073 1.00 97.19 106 SER A N 1
ATOM 818 C CA . SER A 1 106 ? 8.136 6.876 -2.006 1.00 97.19 106 SER A CA 1
ATOM 819 C C . SER A 1 106 ? 8.292 7.536 -3.379 1.00 97.19 106 SER A C 1
ATOM 821 O O . SER A 1 106 ? 7.518 7.220 -4.269 1.00 97.19 106 SER A O 1
ATOM 823 N N . LYS A 1 107 ? 9.260 8.443 -3.588 1.00 96.38 107 LYS A N 1
ATOM 824 C CA . LYS A 1 107 ? 9.351 9.315 -4.787 1.00 96.38 107 LYS A CA 1
ATOM 825 C C . LYS A 1 107 ? 9.723 8.617 -6.097 1.00 96.38 107 LYS A C 1
ATOM 827 O O . LYS A 1 107 ? 9.508 9.180 -7.168 1.00 96.38 107 LYS A O 1
ATOM 832 N N . SER A 1 108 ? 10.326 7.433 -6.042 1.00 95.81 108 SER A N 1
ATOM 833 C CA . SER A 1 108 ? 10.790 6.724 -7.239 1.00 95.81 108 SER A CA 1
ATOM 834 C C . SER A 1 108 ? 9.798 5.639 -7.640 1.00 95.81 108 SER A C 1
ATOM 836 O O . SER A 1 108 ? 9.647 4.657 -6.923 1.00 95.81 108 SER A O 1
ATOM 838 N N . ALA A 1 109 ? 9.170 5.765 -8.811 1.00 92.31 109 ALA A N 1
ATOM 839 C CA . ALA A 1 109 ? 8.166 4.805 -9.288 1.00 92.31 109 ALA A CA 1
ATOM 840 C C . ALA A 1 109 ? 8.699 3.365 -9.409 1.00 92.31 109 ALA A C 1
ATOM 842 O O . ALA A 1 109 ? 7.957 2.405 -9.228 1.00 92.31 109 ALA A O 1
ATOM 843 N N . VAL A 1 110 ? 9.994 3.204 -9.695 1.00 92.06 110 VAL A N 1
ATOM 844 C CA . VAL A 1 110 ? 10.630 1.884 -9.841 1.00 92.06 110 VAL A CA 1
ATOM 845 C C . VAL A 1 110 ? 11.123 1.305 -8.515 1.00 92.06 110 VAL A C 1
ATOM 847 O O . VAL A 1 110 ? 11.364 0.103 -8.436 1.00 92.06 110 VAL A O 1
ATOM 850 N N . ARG A 1 111 ? 11.271 2.138 -7.474 1.00 96.56 111 ARG A N 1
ATOM 851 C CA . ARG A 1 111 ? 11.742 1.707 -6.149 1.00 96.56 111 ARG A CA 1
ATOM 852 C C . ARG A 1 111 ? 10.673 1.723 -5.064 1.00 96.56 111 ARG A C 1
ATOM 854 O O . ARG A 1 111 ? 10.837 0.995 -4.097 1.00 96.56 111 ARG A O 1
ATOM 861 N N . CYS A 1 112 ? 9.593 2.490 -5.216 1.00 97.38 112 CYS A N 1
ATOM 862 C CA . CYS A 1 112 ? 8.577 2.693 -4.179 1.00 97.38 112 CYS A CA 1
ATOM 863 C C . CYS A 1 112 ? 8.040 1.364 -3.622 1.00 97.38 112 CYS A C 1
ATOM 865 O O . CYS A 1 112 ? 7.805 1.261 -2.426 1.00 97.38 112 CYS A O 1
ATOM 867 N N . SER A 1 113 ? 7.897 0.332 -4.461 1.00 97.56 113 SER A N 1
ATOM 868 C CA . SER A 1 113 ? 7.440 -0.996 -4.046 1.00 97.56 113 SER A CA 1
ATOM 869 C C . SER A 1 113 ? 8.505 -1.787 -3.282 1.00 97.56 113 SER A C 1
ATOM 871 O O . SER A 1 113 ? 8.185 -2.454 -2.304 1.00 97.56 113 SER A O 1
ATOM 873 N N . VAL A 1 114 ? 9.777 -1.680 -3.678 1.00 98.12 114 VAL A N 1
ATOM 874 C CA . VAL A 1 114 ? 10.911 -2.314 -2.982 1.00 98.12 114 VAL A CA 1
ATOM 875 C C . VAL A 1 114 ? 11.168 -1.646 -1.638 1.00 98.12 114 VAL A C 1
ATOM 877 O O . VAL A 1 114 ? 11.282 -2.328 -0.622 1.00 98.12 114 VAL A O 1
ATOM 880 N N . ASP A 1 115 ? 11.244 -0.317 -1.633 1.00 98.25 115 ASP A N 1
ATOM 881 C CA . ASP A 1 115 ? 11.482 0.462 -0.424 1.00 98.25 115 ASP A CA 1
ATOM 882 C C . ASP A 1 115 ? 10.275 0.384 0.521 1.00 98.25 115 ASP A C 1
ATOM 884 O O . ASP A 1 115 ? 10.467 0.169 1.714 1.00 98.25 115 ASP A O 1
ATOM 888 N N . GLY A 1 116 ? 9.046 0.439 -0.006 1.00 98.31 116 GLY A N 1
ATOM 889 C CA . GLY A 1 116 ? 7.822 0.221 0.764 1.00 98.31 116 GLY A CA 1
ATOM 890 C C . GLY A 1 116 ? 7.831 -1.128 1.480 1.00 98.31 116 GLY A C 1
ATOM 891 O O . GLY A 1 116 ? 7.701 -1.152 2.700 1.00 98.31 116 GLY A O 1
ATOM 892 N N . LEU A 1 117 ? 8.070 -2.232 0.758 1.00 98.56 117 LEU A N 1
ATOM 893 C CA . LEU A 1 117 ? 8.112 -3.579 1.343 1.00 98.56 117 LEU A CA 1
ATOM 894 C C . LEU A 1 117 ? 9.132 -3.685 2.485 1.00 98.56 117 LEU A C 1
ATOM 896 O O . LEU A 1 117 ? 8.780 -4.111 3.580 1.00 98.56 117 LEU A O 1
ATOM 900 N N . ARG A 1 118 ? 10.370 -3.226 2.265 1.00 98.38 118 ARG A N 1
ATOM 901 C CA . ARG A 1 118 ? 11.448 -3.284 3.269 1.00 98.38 118 ARG A CA 1
ATOM 902 C C . ARG A 1 118 ? 11.178 -2.402 4.491 1.00 98.38 118 ARG A C 1
ATOM 904 O O . ARG A 1 118 ? 11.499 -2.787 5.615 1.00 98.38 118 ARG A O 1
ATOM 911 N N . ILE A 1 119 ? 10.599 -1.216 4.286 1.00 98.38 119 ILE A N 1
ATOM 912 C CA . ILE A 1 119 ? 10.143 -0.357 5.387 1.00 98.38 119 ILE A CA 1
ATOM 913 C C . ILE A 1 119 ? 9.066 -1.086 6.191 1.00 98.38 119 ILE A C 1
ATOM 915 O O . ILE A 1 119 ? 9.151 -1.129 7.417 1.00 98.38 119 ILE A O 1
ATOM 919 N N . GLY A 1 120 ? 8.100 -1.695 5.501 1.00 98.50 120 GLY A N 1
ATOM 920 C CA . GLY A 1 120 ? 7.072 -2.532 6.102 1.00 98.50 120 GLY A CA 1
ATOM 921 C C . GLY A 1 120 ? 7.675 -3.635 6.967 1.00 98.50 120 GLY A C 1
ATOM 922 O O . GLY A 1 120 ? 7.374 -3.699 8.152 1.00 98.50 120 GLY A O 1
ATOM 923 N N . GLU A 1 121 ? 8.585 -4.444 6.420 1.00 98.44 121 GLU A N 1
ATOM 924 C CA . GLU A 1 121 ? 9.249 -5.546 7.136 1.00 98.44 121 GLU A CA 1
ATOM 925 C C . GLU A 1 121 ? 9.948 -5.082 8.426 1.00 98.44 121 GLU A C 1
ATOM 927 O O . GLU A 1 121 ? 9.843 -5.726 9.479 1.00 98.44 121 GLU A O 1
ATOM 932 N N . LYS A 1 122 ? 10.647 -3.940 8.357 1.00 97.50 122 LYS A N 1
ATOM 933 C CA . LYS A 1 122 ? 11.301 -3.325 9.517 1.00 97.50 122 LYS A CA 1
ATOM 934 C C . LYS A 1 122 ? 10.275 -2.919 10.574 1.00 97.50 122 LYS A C 1
ATOM 936 O O . LYS A 1 122 ? 10.413 -3.310 11.730 1.00 97.50 122 LYS A O 1
ATOM 941 N N . LEU A 1 123 ? 9.243 -2.173 10.180 1.00 97.69 123 LEU A N 1
ATOM 942 C CA . LEU A 1 123 ? 8.202 -1.704 11.096 1.00 97.69 123 LEU A CA 1
ATOM 943 C C . LEU A 1 123 ? 7.399 -2.862 11.693 1.00 97.69 123 LEU A C 1
ATOM 945 O O . LEU A 1 123 ? 7.116 -2.846 12.882 1.00 97.69 123 LEU A O 1
ATOM 949 N N . GLY A 1 124 ? 7.071 -3.888 10.907 1.00 97.81 124 GLY A N 1
ATOM 950 C CA . GLY A 1 124 ? 6.346 -5.066 11.384 1.00 97.81 124 GLY A CA 1
ATOM 951 C C . GLY A 1 124 ? 7.143 -5.829 12.437 1.00 97.81 124 GLY A C 1
ATOM 952 O O . GLY A 1 124 ? 6.587 -6.248 13.449 1.00 97.81 124 GLY A O 1
ATOM 953 N N . SER A 1 125 ? 8.463 -5.923 12.246 1.00 97.12 125 SER A N 1
ATOM 954 C CA . SER A 1 125 ? 9.371 -6.483 13.250 1.00 97.12 125 SER A CA 1
ATOM 955 C C . SER A 1 125 ? 9.415 -5.653 14.535 1.00 97.12 125 SER A C 1
ATOM 957 O O . SER A 1 125 ? 9.420 -6.234 15.611 1.00 97.12 125 SER A O 1
ATOM 959 N N . GLU A 1 126 ? 9.439 -4.320 14.442 1.00 95.62 126 GLU A N 1
ATOM 960 C CA . GLU A 1 126 ? 9.434 -3.421 15.610 1.00 95.62 126 GLU A CA 1
ATOM 961 C C . GLU A 1 126 ? 8.095 -3.461 16.363 1.00 95.62 126 GLU A C 1
ATOM 963 O O . GLU A 1 126 ? 8.067 -3.526 17.590 1.00 95.62 126 GLU A O 1
ATOM 968 N N . ILE A 1 127 ? 6.978 -3.473 15.633 1.00 96.19 127 ILE A N 1
ATOM 969 C CA . ILE A 1 127 ? 5.619 -3.538 16.185 1.00 96.19 127 ILE A CA 1
ATOM 970 C C . ILE A 1 127 ? 5.374 -4.866 16.913 1.00 96.19 127 ILE A C 1
ATOM 972 O O . ILE A 1 127 ? 4.689 -4.883 17.935 1.00 96.19 127 ILE A O 1
ATOM 976 N N . ALA A 1 128 ? 5.952 -5.969 16.423 1.00 96.50 128 ALA A N 1
ATOM 977 C CA . ALA A 1 128 ? 5.813 -7.295 17.028 1.00 96.50 128 ALA A CA 1
ATOM 978 C C . ALA A 1 128 ? 6.317 -7.368 18.482 1.00 96.50 128 ALA A C 1
ATOM 980 O O . ALA A 1 128 ? 5.868 -8.231 19.241 1.00 96.50 128 ALA A O 1
ATOM 981 N N . GLU A 1 129 ? 7.211 -6.454 18.873 1.00 95.69 129 GLU A N 1
ATOM 982 C CA . GLU A 1 129 ? 7.751 -6.351 20.233 1.00 95.69 129 GLU A CA 1
ATOM 983 C C . GLU A 1 129 ? 6.741 -5.743 21.230 1.00 95.69 129 GLU A C 1
ATOM 985 O O . GLU A 1 129 ? 6.953 -5.792 22.443 1.00 95.69 129 GLU A O 1
ATOM 990 N N . SER A 1 130 ? 5.617 -5.186 20.755 1.00 94.88 130 SER A N 1
ATOM 991 C CA . SER A 1 130 ? 4.550 -4.688 21.627 1.00 94.88 130 SER A CA 1
ATOM 992 C C . SER A 1 130 ? 3.750 -5.844 22.237 1.00 94.88 130 SER A C 1
ATOM 994 O O . SER A 1 130 ? 2.991 -6.541 21.558 1.00 94.88 130 SER A O 1
ATOM 996 N N . ALA A 1 131 ? 3.891 -6.038 23.549 1.00 94.12 131 ALA A N 1
ATOM 997 C CA . ALA A 1 131 ? 3.182 -7.090 24.278 1.00 94.12 131 ALA A CA 1
ATOM 998 C C . ALA A 1 131 ? 1.670 -6.832 24.405 1.00 94.12 131 ALA A C 1
ATOM 1000 O O . ALA A 1 131 ? 0.905 -7.787 24.466 1.00 94.12 131 ALA A O 1
ATOM 1001 N N . ALA A 1 132 ? 1.243 -5.565 24.437 1.00 95.56 132 ALA A N 1
ATOM 1002 C CA . ALA A 1 132 ? -0.165 -5.192 24.602 1.00 95.56 132 ALA A CA 1
ATOM 1003 C C . ALA A 1 132 ? -0.972 -5.257 23.296 1.00 95.56 132 ALA A C 1
ATOM 1005 O O . ALA A 1 132 ? -2.199 -5.242 23.332 1.00 95.56 132 ALA A O 1
ATOM 1006 N N . LEU A 1 133 ? -0.296 -5.295 22.144 1.00 95.75 133 LEU A N 1
ATOM 1007 C CA . LEU A 1 133 ? -0.954 -5.257 20.846 1.00 95.75 133 LEU A CA 1
ATOM 1008 C C . LEU A 1 133 ? -1.711 -6.564 20.583 1.00 95.75 133 LEU A C 1
ATOM 1010 O O . LEU A 1 133 ? -1.118 -7.643 20.598 1.00 95.75 133 LEU A O 1
ATOM 1014 N N . HIS A 1 134 ? -3.002 -6.441 20.281 1.00 93.81 134 HIS A N 1
ATOM 1015 C CA . HIS A 1 134 ? -3.892 -7.555 19.943 1.00 93.81 134 HIS A CA 1
ATOM 1016 C C . HIS A 1 134 ? -4.420 -7.472 18.510 1.00 93.81 134 HIS A C 1
ATOM 1018 O O . HIS A 1 134 ? -4.721 -8.500 17.903 1.00 93.81 134 HIS A O 1
ATOM 1024 N N . SER A 1 135 ? -4.526 -6.265 17.945 1.00 94.19 135 SER A N 1
ATOM 1025 C CA . SER A 1 135 ? -5.003 -6.091 16.572 1.00 94.19 135 SER A CA 1
ATOM 1026 C C . SER A 1 135 ? -4.313 -4.956 15.828 1.00 94.19 135 SER A C 1
ATOM 1028 O O . SER A 1 135 ? -3.860 -3.968 16.412 1.00 94.19 135 SER A O 1
ATOM 1030 N N . LEU A 1 136 ? -4.243 -5.107 14.511 1.00 95.56 136 LEU A N 1
ATOM 1031 C CA . LEU A 1 136 ? -3.622 -4.158 13.609 1.00 95.56 136 LEU A CA 1
ATOM 1032 C C . LEU A 1 136 ? -4.443 -4.027 12.326 1.00 95.56 136 LEU A C 1
ATOM 1034 O O . LEU A 1 136 ? -4.668 -5.006 11.619 1.00 95.56 136 LEU A O 1
ATOM 1038 N N . HIS A 1 137 ? -4.845 -2.805 11.993 1.00 96.38 137 HIS A N 1
ATOM 1039 C CA . HIS A 1 137 ? -5.454 -2.470 10.709 1.00 96.38 137 HIS A CA 1
ATOM 1040 C C . HIS A 1 137 ? -4.456 -1.696 9.852 1.00 96.38 137 HIS A C 1
ATOM 1042 O O . HIS A 1 137 ? -3.963 -0.641 10.239 1.00 96.38 137 HIS A O 1
ATOM 1048 N N . LEU A 1 138 ? -4.133 -2.228 8.683 1.00 98.25 138 LEU A N 1
ATOM 1049 C CA . LEU A 1 138 ? -3.157 -1.665 7.763 1.00 98.25 138 LEU A CA 1
ATOM 1050 C C . LEU A 1 138 ? -3.847 -1.180 6.495 1.00 98.25 138 LEU A C 1
ATOM 1052 O O . LEU A 1 138 ? -4.452 -1.974 5.783 1.00 98.25 138 LEU A O 1
ATOM 1056 N N . ILE A 1 139 ? -3.725 0.105 6.188 1.00 98.56 139 ILE A N 1
ATOM 1057 C CA . ILE A 1 139 ? -4.369 0.741 5.038 1.00 98.56 139 ILE A CA 1
ATOM 1058 C C . ILE A 1 139 ? -3.281 1.267 4.108 1.00 98.56 139 ILE A C 1
ATOM 1060 O O . ILE A 1 139 ? -2.456 2.077 4.524 1.00 98.56 139 ILE A O 1
ATOM 1064 N N . GLY A 1 140 ? -3.255 0.819 2.854 1.00 98.56 140 GLY A N 1
ATOM 1065 C CA . GLY A 1 140 ? -2.199 1.178 1.906 1.00 98.56 140 GLY A CA 1
ATOM 1066 C C . GLY A 1 140 ? -2.753 1.577 0.548 1.00 98.56 140 GLY A C 1
ATOM 1067 O O . GLY A 1 140 ? -3.494 0.807 -0.060 1.00 98.56 140 GLY A O 1
ATOM 1068 N N . HIS A 1 141 ? -2.362 2.754 0.052 1.00 98.62 141 HIS A N 1
ATOM 1069 C CA . HIS A 1 141 ? -2.694 3.214 -1.303 1.00 98.62 141 HIS A CA 1
ATOM 1070 C C . HIS A 1 141 ? -1.527 3.028 -2.269 1.00 98.62 141 HIS A C 1
ATOM 1072 O O . HIS A 1 141 ? -0.390 3.359 -1.925 1.00 98.62 141 HIS A O 1
ATOM 1078 N N . SER A 1 142 ? -1.792 2.569 -3.497 1.00 98.00 142 SER A N 1
ATOM 1079 C CA . SER A 1 142 ? -0.778 2.497 -4.561 1.00 98.00 142 SER A CA 1
ATOM 1080 C C . SER A 1 142 ? 0.497 1.766 -4.091 1.00 98.00 142 SER A C 1
ATOM 1082 O O . SER A 1 142 ? 0.405 0.625 -3.639 1.00 98.00 142 SER A O 1
ATOM 1084 N N . CYS A 1 143 ? 1.690 2.380 -4.148 1.00 97.81 143 CYS A N 1
ATOM 1085 C CA . CYS A 1 143 ? 2.929 1.778 -3.623 1.00 97.81 143 CYS A CA 1
ATOM 1086 C C . CYS A 1 143 ? 2.911 1.529 -2.102 1.00 97.81 143 CYS A C 1
ATOM 1088 O O . CYS A 1 143 ? 3.628 0.646 -1.632 1.00 97.81 143 CYS A O 1
ATOM 1090 N N . GLY A 1 144 ? 2.098 2.260 -1.333 1.00 98.44 144 GLY A N 1
ATOM 1091 C CA . GLY A 1 144 ? 1.909 2.045 0.105 1.00 98.44 144 GLY A CA 1
ATOM 1092 C C . GLY A 1 144 ? 1.332 0.664 0.433 1.00 98.44 144 GLY A C 1
ATOM 1093 O O . GLY A 1 144 ? 1.542 0.152 1.530 1.00 98.44 144 GLY A O 1
ATOM 1094 N N . ALA A 1 145 ? 0.700 -0.004 -0.538 1.00 98.50 145 ALA A N 1
ATOM 1095 C CA . ALA A 1 145 ? 0.276 -1.398 -0.422 1.00 98.50 145 ALA A CA 1
ATOM 1096 C C . ALA A 1 145 ? 1.440 -2.363 -0.133 1.00 98.50 145 ALA A C 1
ATOM 1098 O O . ALA A 1 145 ? 1.277 -3.318 0.624 1.00 98.50 145 ALA A O 1
ATOM 1099 N N . PHE A 1 146 ? 2.632 -2.107 -0.685 1.00 98.69 146 PHE A N 1
ATOM 1100 C CA . PHE A 1 146 ? 3.814 -2.924 -0.399 1.00 98.69 146 PHE A CA 1
ATOM 1101 C C . PHE A 1 146 ? 4.319 -2.734 1.029 1.00 98.69 146 PHE A C 1
ATOM 1103 O O . PHE A 1 146 ? 4.761 -3.698 1.645 1.00 98.69 146 PHE A O 1
ATOM 1110 N N . LEU A 1 147 ? 4.203 -1.522 1.576 1.00 98.69 147 LEU A N 1
ATOM 1111 C CA . LEU A 1 147 ? 4.521 -1.258 2.977 1.00 98.69 147 LEU A CA 1
ATOM 1112 C C . LEU A 1 147 ? 3.593 -2.041 3.901 1.00 98.69 147 LEU A C 1
ATOM 1114 O O . LEU A 1 147 ? 4.062 -2.735 4.799 1.00 98.69 147 LEU A O 1
ATOM 1118 N N . VAL A 1 148 ? 2.291 -2.003 3.619 1.00 98.62 148 VAL A N 1
ATOM 1119 C CA . VAL A 1 148 ? 1.291 -2.806 4.331 1.00 98.62 148 VAL A CA 1
ATOM 1120 C C . VAL A 1 148 ? 1.592 -4.304 4.241 1.00 98.62 148 VAL A C 1
ATOM 1122 O O . VAL A 1 148 ? 1.552 -4.991 5.260 1.00 98.62 148 VAL A 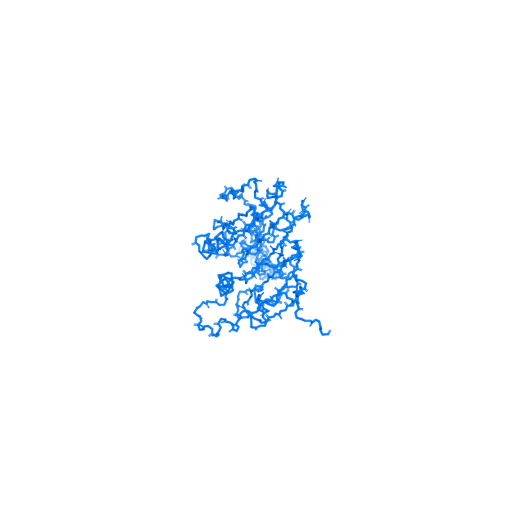O 1
ATOM 1125 N N . LEU A 1 149 ? 1.929 -4.805 3.048 1.00 98.81 149 LEU A N 1
ATOM 1126 C CA . LEU A 1 149 ? 2.292 -6.208 2.842 1.00 98.81 149 LEU A CA 1
ATOM 1127 C C . LEU A 1 149 ? 3.493 -6.617 3.705 1.00 98.81 149 LEU A C 1
ATOM 1129 O O . LEU A 1 149 ? 3.378 -7.553 4.491 1.00 98.81 149 LEU A O 1
ATOM 1133 N N . GLY A 1 150 ? 4.609 -5.891 3.605 1.00 98.75 150 GLY A N 1
ATOM 1134 C CA . GLY A 1 150 ? 5.838 -6.236 4.325 1.00 98.75 150 GLY A CA 1
ATOM 1135 C C . GLY A 1 150 ? 5.667 -6.164 5.839 1.00 98.75 150 GLY A C 1
ATOM 1136 O O . GLY A 1 150 ? 6.186 -7.007 6.569 1.00 98.75 150 GLY A O 1
ATOM 1137 N N . LEU A 1 151 ? 4.882 -5.195 6.318 1.00 98.75 151 LEU A N 1
ATOM 1138 C CA . LEU A 1 151 ? 4.553 -5.065 7.735 1.00 98.75 151 LEU A CA 1
ATOM 1139 C C . LEU A 1 151 ? 3.762 -6.278 8.223 1.00 98.75 151 LEU A C 1
ATOM 1141 O O . LEU A 1 151 ? 4.147 -6.910 9.205 1.00 98.75 151 LEU A O 1
ATOM 1145 N N . CYS A 1 152 ? 2.696 -6.631 7.512 1.00 98.75 152 CYS A N 1
ATOM 1146 C CA . CYS A 1 152 ? 1.854 -7.772 7.840 1.00 98.75 152 CYS A CA 1
ATOM 1147 C C . CYS A 1 152 ? 2.632 -9.099 7.836 1.00 98.75 152 CYS A C 1
ATOM 1149 O O . CYS A 1 152 ? 2.530 -9.864 8.795 1.00 98.75 152 CYS A O 1
ATOM 1151 N N . GLU A 1 153 ? 3.452 -9.355 6.811 1.00 98.75 153 GLU A N 1
ATOM 1152 C CA . GLU A 1 153 ? 4.270 -10.572 6.725 1.00 98.75 153 GLU A CA 1
ATOM 1153 C C . GLU A 1 153 ? 5.278 -10.667 7.879 1.00 98.75 153 GLU A C 1
ATOM 1155 O O . GLU A 1 153 ? 5.342 -11.694 8.559 1.00 98.75 153 GLU A O 1
ATOM 1160 N N . ALA A 1 154 ? 6.023 -9.591 8.157 1.00 98.62 154 ALA A N 1
ATOM 1161 C CA . ALA A 1 154 ? 7.017 -9.584 9.230 1.00 98.62 154 ALA A CA 1
ATOM 1162 C C . ALA A 1 154 ? 6.390 -9.694 10.627 1.00 98.62 154 ALA A C 1
ATOM 1164 O O . ALA A 1 154 ? 6.933 -10.390 11.488 1.00 98.62 154 ALA A O 1
ATOM 1165 N N . LEU A 1 155 ? 5.242 -9.047 10.849 1.00 98.44 155 LEU A N 1
ATOM 1166 C CA . LEU A 1 155 ? 4.501 -9.156 12.102 1.00 98.44 155 LEU A CA 1
ATOM 1167 C C . LEU A 1 155 ? 4.005 -10.584 12.318 1.00 98.44 155 LEU A C 1
ATOM 1169 O O . LEU A 1 155 ? 4.293 -11.181 13.355 1.00 98.44 155 LEU A O 1
ATOM 1173 N N . LYS A 1 156 ? 3.301 -11.160 11.334 1.00 98.06 156 LYS A N 1
ATOM 1174 C CA . LYS A 1 156 ? 2.723 -12.503 11.470 1.00 98.06 156 LYS A CA 1
ATOM 1175 C C . LYS A 1 156 ? 3.795 -13.580 11.564 1.00 98.06 156 LYS A C 1
ATOM 1177 O O . LYS A 1 156 ? 3.547 -14.576 12.222 1.00 98.06 156 LYS A O 1
ATOM 1182 N N . ALA A 1 157 ? 4.993 -13.371 11.016 1.00 98.31 157 ALA A N 1
ATOM 1183 C CA . ALA A 1 157 ? 6.127 -14.274 11.226 1.00 98.31 157 ALA A CA 1
ATOM 1184 C C . ALA A 1 157 ? 6.614 -14.341 12.692 1.00 98.31 157 ALA A C 1
ATOM 1186 O O . ALA A 1 157 ? 7.288 -15.301 13.061 1.00 98.31 157 ALA A O 1
ATOM 1187 N N . ARG A 1 158 ? 6.303 -13.336 13.526 1.00 98.19 158 ARG A N 1
ATOM 1188 C CA . ARG A 1 158 ? 6.707 -13.261 14.945 1.00 98.19 158 ARG A CA 1
ATOM 1189 C C . ARG A 1 158 ? 5.543 -13.440 15.922 1.00 98.19 158 ARG A C 1
ATOM 1191 O O . ARG A 1 158 ? 5.733 -13.993 17.001 1.00 98.19 158 ARG A O 1
ATOM 1198 N N . ARG A 1 159 ? 4.358 -12.946 15.561 1.00 97.38 159 ARG A N 1
ATOM 1199 C CA . ARG A 1 159 ? 3.157 -12.857 16.401 1.00 97.38 159 ARG A CA 1
ATOM 1200 C C . ARG A 1 159 ? 1.928 -13.287 15.602 1.00 97.38 159 ARG A C 1
ATOM 1202 O O . ARG A 1 159 ? 1.201 -12.466 15.048 1.00 97.38 159 ARG A O 1
ATOM 1209 N N . HIS A 1 160 ? 1.709 -14.597 15.511 1.00 96.12 160 HIS A N 1
ATOM 1210 C CA . HIS A 1 160 ? 0.548 -15.159 14.809 1.00 96.12 160 HIS A CA 1
ATOM 1211 C C . HIS A 1 160 ? -0.783 -14.861 15.517 1.00 96.12 160 HIS A C 1
ATOM 1213 O O . HIS A 1 160 ? -1.824 -14.881 14.860 1.00 96.12 160 HIS A O 1
ATOM 1219 N N . ASP A 1 161 ? -0.731 -14.585 16.823 1.00 95.44 161 ASP A N 1
ATOM 1220 C CA . ASP A 1 161 ? -1.859 -14.275 17.705 1.00 95.44 161 ASP A CA 1
ATOM 1221 C C . ASP A 1 161 ? -2.484 -12.899 17.446 1.00 95.44 161 ASP A C 1
ATOM 1223 O O . ASP A 1 161 ? -3.652 -12.696 17.767 1.00 95.44 161 ASP A O 1
ATOM 1227 N N . ILE A 1 162 ? -1.736 -11.969 16.845 1.00 94.88 162 ILE A N 1
ATOM 1228 C CA . ILE A 1 162 ? -2.252 -10.641 16.515 1.00 94.88 162 ILE A CA 1
ATOM 1229 C C . ILE A 1 162 ? -3.175 -10.738 15.302 1.00 94.88 162 ILE A C 1
ATOM 1231 O O . ILE A 1 162 ? -2.802 -11.274 14.251 1.00 94.88 162 ILE A O 1
ATOM 1235 N N . LEU A 1 163 ? -4.365 -10.162 15.450 1.00 94.62 163 LEU A N 1
ATOM 1236 C CA . LEU A 1 163 ? -5.349 -10.045 14.385 1.00 94.62 163 LEU A CA 1
ATOM 1237 C C . LEU A 1 163 ? -4.948 -8.928 13.428 1.00 94.62 163 LEU A C 1
ATOM 1239 O O . LEU A 1 163 ? -4.769 -7.782 13.836 1.00 94.62 163 LEU A O 1
ATOM 1243 N N . VAL A 1 164 ? -4.825 -9.246 12.148 1.00 95.69 164 VAL A N 1
ATOM 1244 C CA . VAL A 1 164 ? -4.417 -8.294 11.120 1.00 95.69 164 VAL A CA 1
ATOM 1245 C C . VAL A 1 164 ? -5.524 -8.132 10.090 1.00 95.69 164 VAL A C 1
ATOM 1247 O O . VAL A 1 164 ? -5.901 -9.083 9.403 1.00 95.69 164 VAL A O 1
ATOM 1250 N N . GLN A 1 165 ? -5.992 -6.895 9.940 1.00 95.81 165 GLN A N 1
ATOM 1251 C CA . GLN A 1 165 ? -6.761 -6.453 8.786 1.00 95.81 165 GLN A CA 1
ATOM 1252 C C . GLN A 1 165 ? -5.849 -5.705 7.820 1.00 95.81 165 GLN A C 1
ATOM 1254 O O . GLN A 1 165 ? -5.088 -4.828 8.222 1.00 95.81 165 GLN A O 1
ATOM 1259 N N . THR A 1 166 ? -5.984 -5.988 6.530 1.00 97.94 166 THR A N 1
ATOM 1260 C CA . THR A 1 166 ? -5.397 -5.162 5.468 1.00 97.94 166 THR A CA 1
ATOM 1261 C C . THR A 1 166 ? -6.491 -4.553 4.606 1.00 97.94 166 THR A C 1
ATOM 1263 O O . THR A 1 166 ? -7.462 -5.228 4.281 1.00 97.94 166 THR A O 1
ATOM 1266 N N . THR A 1 167 ? -6.311 -3.295 4.227 1.00 97.94 167 THR A N 1
ATOM 1267 C CA . THR A 1 167 ? -7.153 -2.580 3.274 1.00 97.94 167 THR A CA 1
ATOM 1268 C C . THR A 1 167 ? -6.274 -1.981 2.196 1.00 97.94 167 THR A C 1
ATOM 1270 O O . THR A 1 167 ? -5.431 -1.119 2.457 1.00 97.94 167 THR A O 1
ATOM 1273 N N . TYR A 1 168 ? -6.479 -2.431 0.967 1.00 98.50 168 TYR A N 1
ATOM 1274 C CA . TYR A 1 168 ? -5.738 -1.949 -0.186 1.00 98.50 168 TYR A CA 1
ATOM 1275 C C . TYR A 1 168 ? -6.575 -0.963 -0.994 1.00 98.50 168 TYR A C 1
ATOM 1277 O O . TYR A 1 168 ? -7.667 -1.283 -1.450 1.00 98.50 168 TYR A O 1
ATOM 1285 N N . LEU A 1 169 ? -6.056 0.242 -1.195 1.00 98.31 169 LEU A N 1
ATOM 1286 C CA . LEU A 1 169 ? -6.709 1.286 -1.975 1.00 98.31 169 LEU A CA 1
ATOM 1287 C C . LEU A 1 169 ? -5.968 1.386 -3.307 1.00 98.31 169 LEU A C 1
ATOM 1289 O O . LEU A 1 169 ? -4.853 1.896 -3.358 1.00 98.31 169 LEU A O 1
ATOM 1293 N N . ASP A 1 170 ? -6.555 0.836 -4.364 1.00 97.88 170 ASP A N 1
ATOM 1294 C CA . ASP A 1 170 ? -5.980 0.785 -5.713 1.00 97.88 170 ASP A CA 1
ATOM 1295 C C . ASP A 1 170 ? -4.488 0.372 -5.737 1.00 97.88 170 ASP A C 1
ATOM 1297 O O . ASP A 1 170 ? -3.609 1.132 -6.163 1.00 97.88 170 ASP A O 1
ATOM 1301 N N . PRO A 1 171 ? -4.145 -0.804 -5.183 1.00 98.06 171 PRO A N 1
ATOM 1302 C CA . PRO A 1 171 ? -2.756 -1.160 -4.935 1.00 98.06 171 PRO A CA 1
ATOM 1303 C C . PRO A 1 171 ? -2.017 -1.431 -6.245 1.00 98.06 171 PRO A C 1
ATOM 1305 O O . PRO A 1 171 ? -2.443 -2.242 -7.063 1.00 98.06 171 PRO A O 1
ATOM 1308 N N . VAL A 1 172 ? -0.853 -0.816 -6.443 1.00 96.75 172 VAL A N 1
ATOM 1309 C CA . VAL A 1 172 ? -0.034 -1.138 -7.617 1.00 96.75 172 VAL A CA 1
ATOM 1310 C C . VAL A 1 172 ? 0.593 -2.522 -7.449 1.00 96.75 172 VAL A C 1
ATOM 1312 O O . VAL A 1 172 ? 1.181 -2.810 -6.413 1.00 96.75 172 VAL A O 1
ATOM 1315 N N . SER A 1 173 ? 0.515 -3.382 -8.469 1.00 96.19 173 SER A N 1
ATOM 1316 C CA . SER A 1 173 ? 1.009 -4.766 -8.347 1.00 96.19 173 SER A CA 1
ATOM 1317 C C . SER A 1 173 ? 2.453 -4.986 -8.802 1.00 96.19 173 SER A C 1
ATOM 1319 O O . SER A 1 173 ? 3.024 -6.049 -8.538 1.00 96.19 173 SER A O 1
ATOM 1321 N N . ILE A 1 174 ? 3.066 -4.003 -9.468 1.00 96.06 174 ILE A N 1
ATOM 1322 C CA . ILE A 1 174 ? 4.427 -4.133 -9.990 1.00 96.06 174 ILE A CA 1
ATOM 1323 C C . ILE A 1 174 ? 5.481 -3.974 -8.888 1.00 96.06 174 ILE A C 1
ATOM 1325 O O . ILE A 1 174 ? 5.648 -2.912 -8.283 1.00 96.06 174 ILE A O 1
ATOM 1329 N N . TYR A 1 175 ? 6.256 -5.031 -8.663 1.00 96.94 175 TYR A N 1
ATOM 1330 C CA . TYR A 1 175 ? 7.387 -4.997 -7.741 1.00 96.94 175 TYR A CA 1
ATOM 1331 C C . TYR A 1 175 ? 8.700 -4.754 -8.494 1.00 96.94 175 TYR A C 1
ATOM 1333 O O . TYR A 1 175 ? 9.027 -5.462 -9.453 1.00 96.94 175 TYR A O 1
ATOM 1341 N N . GLY A 1 176 ? 9.435 -3.713 -8.087 1.00 94.62 176 GLY A N 1
ATOM 1342 C CA . GLY A 1 176 ? 10.735 -3.347 -8.661 1.00 94.62 176 GLY A CA 1
ATOM 1343 C C . GLY A 1 176 ? 10.719 -3.043 -10.163 1.00 94.62 176 GLY A C 1
ATOM 1344 O O . GLY A 1 176 ? 11.729 -3.226 -10.832 1.00 94.62 176 GLY A O 1
ATOM 1345 N N . GLY A 1 177 ? 9.570 -2.674 -10.736 1.00 90.56 177 GLY A N 1
ATOM 1346 C CA . GLY A 1 177 ? 9.448 -2.398 -12.173 1.00 90.56 177 GLY A CA 1
ATOM 1347 C C . GLY A 1 177 ? 9.561 -3.620 -13.098 1.00 90.56 177 GLY A C 1
ATOM 1348 O O . GLY A 1 177 ? 9.493 -3.458 -14.314 1.00 90.56 177 GLY A O 1
ATOM 1349 N N . VAL A 1 178 ? 9.738 -4.830 -12.557 1.00 92.25 178 VAL A N 1
ATOM 1350 C CA . VAL A 1 178 ? 9.996 -6.047 -13.352 1.00 92.25 178 VAL A CA 1
ATOM 1351 C C . VAL A 1 178 ? 9.030 -7.189 -13.034 1.00 92.25 178 VAL A C 1
ATOM 1353 O O . VAL A 1 178 ? 8.687 -7.972 -13.920 1.00 92.25 178 VAL A O 1
ATOM 1356 N N . PHE A 1 179 ? 8.534 -7.273 -11.797 1.00 94.94 179 PHE A N 1
ATOM 1357 C CA . PHE A 1 179 ? 7.624 -8.331 -11.361 1.00 94.94 179 PHE A CA 1
ATOM 1358 C C . PHE A 1 179 ? 6.172 -7.830 -11.351 1.00 94.94 179 PHE A C 1
ATOM 1360 O O . PHE A 1 179 ? 5.642 -7.422 -10.321 1.00 94.94 179 PHE A O 1
ATOM 1367 N N . TRP A 1 180 ? 5.526 -7.868 -12.517 1.00 92.81 180 TRP A N 1
ATOM 1368 C CA . TRP A 1 180 ? 4.196 -7.285 -12.777 1.00 92.81 180 TRP A CA 1
ATOM 1369 C C . TRP A 1 180 ? 3.048 -7.841 -11.928 1.00 92.81 180 TRP A C 1
ATOM 1371 O O . TRP A 1 180 ? 2.127 -7.109 -11.586 1.00 92.81 180 TRP A O 1
ATOM 1381 N N . ASN A 1 181 ? 3.118 -9.124 -11.574 1.00 95.31 181 ASN A N 1
ATOM 1382 C CA . ASN A 1 181 ? 2.057 -9.826 -10.846 1.00 95.31 181 ASN A CA 1
ATOM 1383 C C . ASN A 1 181 ? 2.433 -10.098 -9.388 1.00 95.31 181 ASN A C 1
ATOM 1385 O O . ASN A 1 181 ? 1.864 -10.999 -8.778 1.00 95.31 181 ASN A O 1
ATOM 1389 N N . TYR A 1 182 ? 3.439 -9.408 -8.847 1.00 97.56 182 TYR A N 1
ATOM 1390 C CA . TYR A 1 182 ? 3.852 -9.647 -7.468 1.00 97.56 182 TYR A CA 1
ATOM 1391 C C . TYR A 1 182 ? 2.719 -9.260 -6.512 1.00 97.56 182 TYR A C 1
ATOM 1393 O O . TYR A 1 182 ? 2.237 -10.106 -5.768 1.00 97.56 182 TYR A O 1
ATOM 1401 N N . GLY A 1 183 ? 2.208 -8.030 -6.600 1.00 97.25 183 GLY A N 1
ATOM 1402 C CA . GLY A 1 183 ? 1.102 -7.582 -5.751 1.00 97.25 183 GLY A CA 1
ATOM 1403 C C . GLY A 1 183 ? -0.128 -8.484 -5.849 1.00 97.25 183 GLY A C 1
ATOM 1404 O O . GLY A 1 183 ? -0.605 -8.970 -4.831 1.00 97.25 183 GLY A O 1
ATOM 1405 N N . LEU A 1 184 ? -0.551 -8.842 -7.068 1.00 96.50 184 LEU A N 1
ATOM 1406 C CA . LEU A 1 184 ? -1.661 -9.781 -7.293 1.00 96.50 184 LEU A CA 1
ATOM 1407 C C . LEU A 1 184 ? -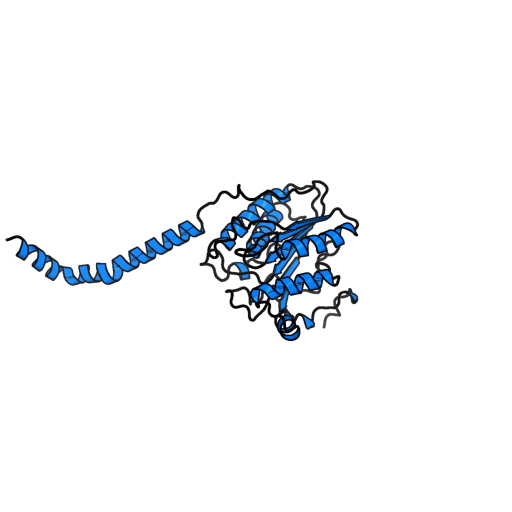1.480 -11.140 -6.603 1.00 96.50 184 LEU A C 1
ATOM 1409 O O . LEU A 1 184 ? -2.461 -11.800 -6.299 1.00 96.50 184 LEU A O 1
ATOM 1413 N N . LYS A 1 185 ? -0.250 -11.605 -6.380 1.00 97.38 185 LYS A N 1
ATOM 1414 C CA . LYS A 1 185 ? -0.002 -12.895 -5.720 1.00 97.38 185 LYS A CA 1
ATOM 1415 C C . LYS A 1 185 ? 0.072 -12.781 -4.199 1.00 97.38 185 LYS A C 1
ATOM 1417 O O . LYS A 1 185 ? -0.236 -13.757 -3.520 1.00 97.38 185 LYS A O 1
ATOM 1422 N N . HIS A 1 186 ? 0.481 -11.622 -3.686 1.00 98.50 186 HIS A N 1
ATOM 1423 C CA . HIS A 1 186 ? 0.891 -11.455 -2.291 1.00 98.50 186 HIS A CA 1
ATOM 1424 C C . HIS A 1 186 ? -0.031 -10.545 -1.470 1.00 98.50 186 HIS A C 1
ATOM 1426 O O . HIS A 1 186 ? -0.200 -10.768 -0.276 1.00 98.50 186 HIS A O 1
ATOM 1432 N N . PHE A 1 187 ? -0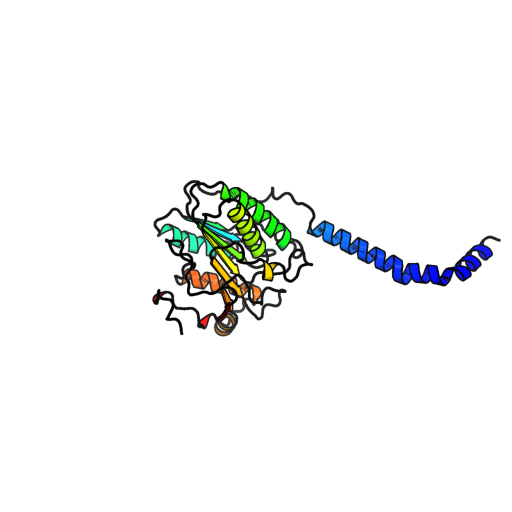.675 -9.539 -2.065 1.00 98.56 187 PHE A N 1
ATOM 1433 C CA . PHE A 1 187 ? -1.565 -8.658 -1.308 1.00 98.56 187 PHE A CA 1
ATOM 1434 C C . PHE A 1 187 ? -2.687 -9.459 -0.644 1.00 98.56 187 PHE A C 1
ATOM 1436 O O . PHE A 1 187 ? -3.322 -10.295 -1.287 1.00 98.56 187 PHE A O 1
ATOM 1443 N N . GLY A 1 188 ? -2.858 -9.230 0.661 1.00 97.94 188 GLY A N 1
ATOM 1444 C CA . GLY A 1 188 ? -3.845 -9.875 1.526 1.00 97.94 188 GLY A CA 1
ATOM 1445 C C . GLY A 1 188 ? -3.467 -11.255 2.071 1.00 97.94 188 GLY A C 1
ATOM 1446 O O . GLY A 1 188 ? -4.176 -11.761 2.937 1.00 97.94 188 GLY A O 1
ATOM 1447 N N . SER A 1 189 ? -2.371 -11.885 1.624 1.00 98.06 189 SER A N 1
ATOM 1448 C CA . SER A 1 189 ? -2.093 -13.295 1.955 1.00 98.06 189 SER A CA 1
ATOM 1449 C C . SER A 1 189 ? -1.750 -13.550 3.426 1.00 98.06 189 SER A C 1
ATOM 1451 O O . SER A 1 189 ? -2.051 -14.626 3.937 1.00 98.06 189 SER A O 1
ATOM 1453 N N . CYS A 1 190 ? -1.123 -12.587 4.102 1.00 97.94 190 CYS A N 1
ATOM 1454 C CA . CYS A 1 190 ? -0.697 -12.698 5.503 1.00 97.94 190 CYS A CA 1
ATOM 1455 C C . CYS A 1 190 ? -1.783 -12.296 6.515 1.00 97.94 190 CYS A C 1
ATOM 1457 O O . CYS A 1 190 ? -1.686 -12.656 7.687 1.00 97.94 190 CYS A O 1
ATOM 1459 N N . ALA A 1 191 ? -2.787 -11.532 6.083 1.00 96.25 191 ALA A N 1
ATOM 1460 C CA . ALA A 1 191 ? -3.781 -10.949 6.971 1.00 96.25 191 ALA A CA 1
ATOM 1461 C C . ALA A 1 191 ? -4.831 -11.988 7.381 1.00 96.25 191 ALA A C 1
ATOM 1463 O O . ALA A 1 191 ? -5.075 -12.956 6.657 1.00 96.25 191 ALA A O 1
ATOM 1464 N N . ASP A 1 192 ? -5.496 -11.769 8.511 1.00 94.06 192 ASP A N 1
ATOM 1465 C CA . ASP A 1 192 ? -6.660 -12.559 8.919 1.00 94.06 192 ASP A CA 1
ATOM 1466 C C . ASP A 1 192 ? -7.886 -12.128 8.095 1.00 94.06 192 ASP A C 1
ATOM 1468 O O . ASP A 1 192 ? -8.599 -12.964 7.531 1.00 94.06 192 ASP A O 1
ATOM 1472 N N . PHE A 1 193 ? -8.034 -10.818 7.876 1.00 93.75 193 PHE A N 1
ATOM 1473 C CA . PHE A 1 193 ? -8.974 -10.245 6.917 1.00 93.75 193 PHE A CA 1
ATOM 1474 C C . PHE A 1 193 ? -8.279 -9.300 5.928 1.00 93.75 193 PHE A C 1
ATOM 1476 O O . PHE A 1 193 ? -7.356 -8.562 6.278 1.00 93.75 193 PHE A O 1
ATOM 1483 N N . SER A 1 194 ? -8.734 -9.296 4.677 1.00 95.44 194 SER A N 1
ATOM 1484 C CA . SER A 1 194 ? -8.230 -8.374 3.665 1.00 95.44 194 SER A CA 1
ATOM 1485 C C . SER A 1 194 ? -9.350 -7.895 2.757 1.00 95.44 194 SER A C 1
ATOM 1487 O O . SER A 1 194 ? -10.046 -8.721 2.164 1.00 95.44 194 SER A O 1
ATOM 1489 N N . ASP A 1 195 ? -9.485 -6.581 2.607 1.00 95.75 195 ASP A N 1
ATOM 1490 C CA . ASP A 1 195 ? -10.299 -5.954 1.573 1.00 95.75 195 ASP A CA 1
ATOM 1491 C C . ASP A 1 195 ? -9.457 -5.085 0.631 1.00 95.75 195 ASP A C 1
ATOM 1493 O O . ASP A 1 195 ? -8.329 -4.675 0.921 1.00 95.75 195 ASP A O 1
ATOM 1497 N N . ALA A 1 196 ? -9.998 -4.850 -0.556 1.00 97.38 196 ALA A N 1
ATOM 1498 C CA . ALA A 1 196 ? -9.408 -3.986 -1.558 1.00 97.38 196 ALA A CA 1
ATOM 1499 C C . ALA A 1 196 ? -10.493 -3.147 -2.227 1.00 97.38 196 ALA A C 1
ATOM 1501 O O . ALA A 1 196 ? -11.561 -3.659 -2.534 1.00 97.38 196 ALA A O 1
ATOM 1502 N N . TYR A 1 197 ? -10.209 -1.879 -2.499 1.00 97.75 197 TYR A N 1
ATOM 1503 C CA . TYR A 1 197 ? -11.084 -0.974 -3.239 1.00 97.75 197 TYR A CA 1
ATOM 1504 C C . TYR A 1 197 ? -10.333 -0.550 -4.488 1.00 97.75 197 TYR A C 1
ATOM 1506 O O . TYR A 1 197 ? -9.256 0.035 -4.376 1.00 97.75 197 TYR A O 1
ATOM 1514 N N . ILE A 1 198 ? -10.881 -0.857 -5.660 1.00 98.19 198 ILE A N 1
ATOM 1515 C CA . ILE A 1 198 ? -10.215 -0.602 -6.939 1.00 98.19 198 ILE A CA 1
ATOM 1516 C C . ILE A 1 198 ? -11.122 0.157 -7.896 1.00 98.19 198 ILE A C 1
ATOM 1518 O O . ILE A 1 198 ? -12.347 -0.000 -7.877 1.00 98.19 198 ILE A O 1
ATOM 1522 N N . ASP A 1 199 ? -10.516 0.946 -8.773 1.00 98.19 199 ASP A N 1
ATOM 1523 C CA . ASP A 1 199 ? -11.189 1.460 -9.960 1.00 98.19 199 ASP A CA 1
ATOM 1524 C C . ASP A 1 199 ? -10.719 0.667 -11.182 1.00 98.19 199 ASP A C 1
ATOM 1526 O O . ASP A 1 199 ? -9.556 0.706 -11.575 1.00 98.19 199 ASP A O 1
ATOM 1530 N N . THR A 1 200 ? -11.627 -0.072 -11.814 1.00 97.75 200 THR A N 1
ATOM 1531 C CA . THR A 1 200 ? -11.296 -0.931 -12.963 1.00 97.75 200 THR A CA 1
ATOM 1532 C C . THR A 1 200 ? -10.907 -0.139 -14.217 1.00 97.75 200 THR A C 1
ATOM 1534 O O . THR A 1 200 ? -10.341 -0.707 -15.152 1.00 97.75 200 THR A O 1
ATOM 1537 N N . GLU A 1 201 ? -11.160 1.177 -14.243 1.00 97.44 201 GLU A N 1
ATOM 1538 C CA . GLU A 1 201 ? -10.662 2.081 -15.288 1.00 97.44 201 GLU A CA 1
ATOM 1539 C C . GLU A 1 201 ? -9.306 2.706 -14.956 1.00 97.44 201 GLU A C 1
ATOM 1541 O O . GLU A 1 201 ? -8.813 3.537 -15.732 1.00 97.44 201 GLU A O 1
ATOM 1546 N N . ASP A 1 202 ? -8.687 2.333 -13.834 1.00 96.50 202 ASP A N 1
ATOM 1547 C CA . ASP A 1 202 ? -7.312 2.717 -13.583 1.00 96.50 202 ASP A CA 1
ATOM 1548 C C . ASP A 1 202 ? -6.366 2.108 -14.626 1.00 96.50 202 ASP A C 1
ATOM 1550 O O . ASP A 1 202 ? -6.521 0.982 -15.105 1.00 96.50 202 ASP A O 1
ATOM 1554 N N . LYS A 1 203 ? -5.394 2.924 -15.032 1.00 95.25 203 LYS A N 1
ATOM 1555 C CA . LYS A 1 203 ? -4.401 2.613 -16.060 1.00 95.25 203 LYS A CA 1
ATOM 1556 C C . LYS A 1 203 ? -3.042 2.275 -15.463 1.00 95.25 203 LYS A C 1
ATOM 1558 O O . LYS A 1 203 ? -2.148 1.879 -16.216 1.00 95.25 203 LYS A O 1
ATOM 1563 N N . VAL A 1 204 ? -2.856 2.445 -14.152 1.00 90.75 204 VAL A N 1
ATOM 1564 C CA . VAL A 1 204 ? -1.652 1.952 -13.486 1.00 90.75 204 VAL A CA 1
ATOM 1565 C C . VAL A 1 204 ? -1.648 0.427 -13.584 1.00 90.75 204 VAL A C 1
ATOM 1567 O O . VAL A 1 204 ? -2.675 -0.247 -13.531 1.00 90.75 204 VAL A O 1
ATOM 1570 N N . THR A 1 205 ? -0.485 -0.155 -13.860 1.00 84.81 205 THR A N 1
ATOM 1571 C CA . THR A 1 205 ? -0.451 -1.579 -14.175 1.00 84.81 205 THR A CA 1
ATOM 1572 C C . THR A 1 205 ? -0.691 -2.430 -12.933 1.00 84.81 205 THR A C 1
ATOM 1574 O O . THR A 1 205 ? 0.084 -2.400 -11.976 1.00 84.81 205 THR A O 1
ATOM 1577 N N . GLY A 1 206 ? -1.749 -3.239 -12.993 1.00 86.31 206 GLY A N 1
ATOM 1578 C CA . GLY A 1 206 ? -2.078 -4.228 -11.972 1.00 86.31 206 GLY A CA 1
ATOM 1579 C C . GLY A 1 206 ? -2.791 -3.678 -10.736 1.00 86.31 206 GLY A C 1
ATOM 1580 O O . GLY A 1 206 ? -2.921 -4.425 -9.773 1.00 86.31 206 GLY A O 1
ATOM 1581 N N . SER A 1 207 ? -3.245 -2.424 -10.752 1.00 89.75 207 SER A N 1
ATOM 1582 C CA . SER A 1 207 ? -4.144 -1.834 -9.739 1.00 89.75 207 SER A CA 1
ATOM 1583 C C . SER A 1 207 ? -5.625 -2.050 -10.043 1.00 89.75 207 SER A C 1
ATOM 1585 O O . SER A 1 207 ? -6.449 -2.064 -9.140 1.00 89.75 207 SER A O 1
ATOM 1587 N N . ASN A 1 208 ? -5.960 -2.316 -11.303 1.00 93.75 208 ASN A N 1
ATOM 1588 C CA . ASN A 1 208 ? -7.327 -2.478 -11.792 1.00 93.75 208 ASN A CA 1
ATOM 1589 C C . ASN A 1 208 ? -7.815 -3.941 -11.832 1.00 93.75 208 ASN A C 1
ATOM 1591 O O . ASN A 1 208 ? -8.703 -4.282 -12.616 1.00 93.75 208 ASN A O 1
ATOM 1595 N N . GLN A 1 209 ? -7.206 -4.831 -11.046 1.00 95.44 209 GLN A N 1
ATOM 1596 C CA . GLN A 1 209 ? -7.468 -6.272 -11.089 1.00 95.44 209 GLN A CA 1
ATOM 1597 C C . GLN A 1 209 ? -7.924 -6.812 -9.735 1.00 95.44 209 GLN A C 1
ATOM 1599 O O . GLN A 1 209 ? -7.573 -6.290 -8.681 1.00 95.44 209 GLN A O 1
ATOM 1604 N N . LEU A 1 210 ? -8.685 -7.908 -9.786 1.00 96.69 210 LEU A N 1
ATOM 1605 C CA . LEU A 1 210 ? -9.060 -8.694 -8.614 1.00 96.69 210 LEU A CA 1
ATOM 1606 C C . LEU A 1 210 ? -7.818 -9.125 -7.821 1.00 96.69 210 LEU A C 1
ATOM 1608 O O . LEU A 1 210 ? -6.898 -9.706 -8.400 1.00 96.69 210 LEU A O 1
ATOM 1612 N N . LEU A 1 211 ? -7.843 -8.936 -6.499 1.00 97.06 211 LEU A N 1
ATOM 1613 C CA . LEU A 1 211 ? -6.849 -9.510 -5.593 1.00 97.06 211 LEU A CA 1
ATOM 1614 C C . LEU A 1 211 ? -7.330 -10.881 -5.075 1.00 97.06 211 LEU A C 1
ATOM 1616 O O . LEU A 1 211 ? -8.322 -10.945 -4.349 1.00 97.06 211 LEU A O 1
ATOM 1620 N N . PRO A 1 212 ? -6.638 -11.991 -5.394 1.00 97.31 212 PRO A N 1
ATOM 1621 C CA . PRO A 1 212 ? -7.020 -13.345 -4.987 1.00 97.31 212 PRO A CA 1
ATOM 1622 C C . PRO A 1 212 ? -7.130 -13.560 -3.476 1.00 97.31 212 PRO A C 1
ATOM 1624 O O . PRO A 1 212 ? -7.914 -14.401 -3.045 1.00 97.31 212 PRO A O 1
ATOM 1627 N N . ASN A 1 213 ? -6.365 -12.820 -2.668 1.00 97.06 213 ASN A N 1
ATOM 1628 C CA . ASN A 1 213 ? -6.370 -12.987 -1.211 1.00 97.06 213 ASN A CA 1
ATOM 1629 C C . ASN A 1 213 ? -7.177 -11.907 -0.477 1.00 97.06 213 ASN A C 1
ATOM 1631 O O . ASN A 1 213 ? -7.094 -11.830 0.746 1.00 97.06 213 ASN A O 1
ATOM 1635 N N . SER A 1 214 ? -7.973 -11.112 -1.194 1.00 95.88 214 SER A N 1
ATOM 1636 C CA . SER A 1 214 ? -8.790 -10.048 -0.606 1.00 95.88 214 SER A CA 1
ATOM 1637 C C . SER A 1 214 ? -10.228 -10.115 -1.106 1.00 95.88 214 SER A C 1
ATOM 1639 O O . SER A 1 214 ? -10.515 -10.621 -2.193 1.00 95.88 214 SER A O 1
ATOM 1641 N N . TYR A 1 215 ? -11.145 -9.584 -0.310 1.00 94.31 215 TYR A N 1
ATOM 1642 C CA . TYR A 1 215 ? -12.465 -9.186 -0.769 1.00 94.31 215 TYR A CA 1
ATOM 1643 C C . TYR A 1 215 ? -12.337 -7.881 -1.563 1.00 94.31 215 TYR A C 1
ATOM 1645 O O . TYR A 1 215 ? -11.935 -6.862 -1.011 1.00 94.31 215 TYR A O 1
ATOM 1653 N N . THR A 1 216 ? -12.613 -7.901 -2.865 1.00 96.00 216 THR A N 1
ATOM 1654 C CA . THR A 1 216 ? -12.385 -6.733 -3.728 1.00 96.00 216 THR A CA 1
ATOM 1655 C C . THR A 1 216 ? -13.693 -6.012 -4.039 1.00 96.00 216 THR A C 1
ATOM 1657 O O . THR A 1 216 ? -14.662 -6.622 -4.485 1.00 96.00 216 THR A O 1
ATOM 1660 N N . VAL A 1 217 ? -13.703 -4.695 -3.867 1.00 95.81 217 VAL A N 1
ATOM 1661 C CA . VAL A 1 217 ? -14.801 -3.790 -4.196 1.00 95.81 217 VAL A CA 1
ATOM 1662 C C . VAL A 1 217 ? -14.412 -2.948 -5.407 1.00 95.81 217 VAL A C 1
ATOM 1664 O O . VAL A 1 217 ? -13.486 -2.141 -5.357 1.00 95.81 217 VAL A O 1
ATOM 1667 N N . ASP A 1 218 ? -15.152 -3.107 -6.498 1.00 97.62 218 ASP A N 1
ATOM 1668 C CA . ASP A 1 218 ? -15.094 -2.235 -7.664 1.00 97.62 218 ASP A CA 1
ATOM 1669 C C . ASP A 1 218 ? -15.902 -0.954 -7.402 1.00 97.62 218 ASP A C 1
ATOM 1671 O O . ASP A 1 218 ? -17.141 -0.954 -7.347 1.00 97.62 218 ASP A O 1
ATOM 1675 N N . VAL A 1 219 ? -15.186 0.163 -7.270 1.00 97.69 219 VAL A N 1
ATOM 1676 C CA . VAL A 1 219 ? -15.751 1.491 -6.994 1.00 97.69 219 VAL A CA 1
ATOM 1677 C C . VAL A 1 219 ? -15.910 2.359 -8.251 1.00 97.69 219 VAL A C 1
ATOM 1679 O O . VAL A 1 219 ? -16.319 3.521 -8.147 1.00 97.69 219 VAL A O 1
ATOM 1682 N N . THR A 1 220 ? -15.682 1.804 -9.447 1.00 97.62 220 THR A N 1
ATOM 1683 C CA . THR A 1 220 ? -15.745 2.518 -10.740 1.00 97.62 220 THR A CA 1
ATOM 1684 C C . THR A 1 220 ? -17.107 3.170 -10.974 1.00 97.62 220 THR A C 1
ATOM 1686 O O . THR A 1 220 ? -17.220 4.351 -11.316 1.00 97.62 220 THR A O 1
ATOM 1689 N N . ALA A 1 221 ? -18.186 2.405 -10.778 1.00 96.81 221 ALA A N 1
ATOM 1690 C CA . ALA A 1 221 ? -19.544 2.903 -10.985 1.00 96.81 221 ALA A CA 1
ATOM 1691 C C . ALA A 1 221 ? -19.895 4.017 -9.985 1.00 96.81 221 ALA A C 1
ATOM 1693 O O . ALA A 1 221 ? -20.563 4.989 -10.348 1.00 96.81 221 ALA A O 1
ATOM 1694 N N . ALA A 1 222 ? -19.407 3.911 -8.744 1.00 96.31 222 ALA A N 1
ATOM 1695 C CA . ALA A 1 222 ? -19.577 4.950 -7.733 1.00 96.31 222 ALA A CA 1
ATOM 1696 C C . ALA A 1 222 ? -18.875 6.255 -8.146 1.00 96.31 222 ALA A C 1
ATOM 1698 O O . ALA A 1 222 ? -19.496 7.318 -8.044 1.00 96.31 222 ALA A O 1
ATOM 1699 N N . ARG A 1 223 ? -17.654 6.186 -8.707 1.00 97.12 223 ARG A N 1
ATOM 1700 C CA . ARG A 1 223 ? -16.957 7.365 -9.254 1.00 97.12 223 ARG A CA 1
ATOM 1701 C C . ARG A 1 223 ? -17.798 8.059 -10.305 1.00 97.12 223 ARG A C 1
ATOM 1703 O O . ARG A 1 223 ? -18.105 9.242 -10.164 1.00 97.12 223 ARG A O 1
ATOM 1710 N N . LYS A 1 224 ? -18.201 7.310 -11.334 1.00 96.81 224 LYS A N 1
ATOM 1711 C CA . LYS A 1 224 ? -18.941 7.844 -12.484 1.00 96.81 224 LYS A CA 1
ATOM 1712 C C . LYS A 1 224 ? -20.255 8.494 -12.066 1.00 96.81 224 LYS A C 1
ATOM 1714 O O . LYS A 1 224 ? -20.537 9.608 -12.494 1.00 96.81 224 LYS A O 1
ATOM 1719 N N . ARG A 1 225 ? -21.033 7.837 -11.197 1.00 96.25 225 ARG A N 1
ATOM 1720 C CA . ARG A 1 225 ? -22.305 8.383 -10.691 1.00 96.25 225 ARG A CA 1
ATOM 1721 C C . ARG A 1 225 ? -22.118 9.660 -9.882 1.00 96.25 225 ARG A C 1
ATOM 1723 O O . ARG A 1 225 ? -22.944 10.557 -9.985 1.00 96.25 225 ARG A O 1
ATOM 1730 N N . SER A 1 226 ? -21.039 9.755 -9.104 1.00 95.31 226 SER A N 1
ATOM 1731 C CA . SER A 1 226 ? -20.760 10.958 -8.314 1.00 95.31 226 SER A CA 1
ATOM 1732 C C . SER A 1 226 ? -20.362 12.176 -9.158 1.00 95.31 226 SER A C 1
ATOM 1734 O O . SER A 1 226 ? -20.263 13.272 -8.613 1.00 95.31 226 SER A O 1
ATOM 1736 N N . GLY A 1 227 ? -20.086 12.000 -10.459 1.00 94.44 227 GLY A N 1
ATOM 1737 C CA . GLY A 1 227 ? -19.555 13.066 -11.312 1.00 94.44 227 GLY A CA 1
ATOM 1738 C C . GLY A 1 227 ? -18.178 13.566 -10.861 1.00 94.44 227 GLY A C 1
ATOM 1739 O O . GLY A 1 227 ? -17.791 14.685 -11.191 1.00 94.44 227 GLY A O 1
ATOM 1740 N N . SER A 1 228 ? -17.454 12.772 -10.065 1.00 93.00 228 SER A N 1
ATOM 1741 C CA . SER A 1 228 ? -16.174 13.178 -9.496 1.00 93.00 228 SER A CA 1
ATOM 1742 C C . SER A 1 228 ? -15.116 13.403 -10.577 1.00 93.00 228 SER A C 1
ATOM 1744 O O . SER A 1 228 ? -14.959 12.596 -11.492 1.00 93.00 228 SER A O 1
ATOM 1746 N N . ALA A 1 229 ? -14.345 14.479 -10.412 1.00 95.38 229 ALA A N 1
ATOM 1747 C CA . ALA A 1 229 ? -13.177 14.784 -11.231 1.00 95.38 229 ALA A CA 1
ATOM 1748 C C . ALA A 1 229 ? -11.902 14.038 -10.787 1.00 95.38 229 ALA A C 1
ATOM 1750 O O . ALA A 1 229 ? -10.852 14.220 -11.403 1.00 95.38 229 ALA A O 1
ATOM 1751 N N . PHE A 1 230 ? -11.955 13.225 -9.722 1.00 96.31 230 PHE A N 1
ATOM 1752 C CA . PHE A 1 230 ? -10.792 12.455 -9.281 1.00 96.31 230 PHE A CA 1
ATOM 1753 C C . PHE A 1 230 ? -10.398 11.423 -10.341 1.00 96.31 230 PHE A C 1
ATOM 1755 O O . PHE A 1 230 ? -11.249 10.754 -10.935 1.00 96.31 230 PHE A O 1
ATOM 1762 N N . ALA A 1 231 ? -9.090 11.285 -10.566 1.00 97.12 231 ALA A N 1
ATOM 1763 C CA . ALA A 1 231 ? -8.561 10.231 -11.418 1.00 97.12 231 ALA A CA 1
ATOM 1764 C C . ALA A 1 231 ? -8.952 8.848 -10.857 1.00 97.12 231 ALA A C 1
ATOM 1766 O O . ALA A 1 231 ? -9.005 8.708 -9.631 1.00 97.12 231 ALA A O 1
ATOM 1767 N N . PRO A 1 232 ? -9.166 7.828 -11.714 1.00 97.81 232 PRO A N 1
ATOM 1768 C CA . PRO A 1 232 ? -9.459 6.459 -11.282 1.00 97.81 232 PRO A CA 1
ATOM 1769 C C . PRO A 1 232 ? -8.544 5.974 -10.151 1.00 97.81 232 PRO A C 1
ATOM 1771 O O . PRO A 1 232 ? -9.049 5.559 -9.118 1.00 97.81 232 PRO A O 1
ATOM 1774 N N . HIS A 1 233 ? -7.228 6.189 -10.270 1.00 97.81 233 HIS A N 1
ATOM 1775 C CA . HIS A 1 233 ? -6.247 5.753 -9.269 1.00 97.81 233 HIS A CA 1
ATOM 1776 C C . HIS A 1 233 ? -6.405 6.367 -7.867 1.00 97.81 233 HIS A C 1
ATOM 1778 O O . HIS A 1 233 ? -5.950 5.819 -6.866 1.00 97.81 233 HIS A O 1
ATOM 1784 N N . ILE A 1 234 ? -7.003 7.556 -7.784 1.00 97.62 234 ILE A N 1
ATOM 1785 C CA . ILE A 1 234 ? -7.153 8.317 -6.535 1.00 97.62 234 ILE A CA 1
ATOM 1786 C C . ILE A 1 234 ? -8.560 8.139 -5.956 1.00 97.62 234 ILE A C 1
ATOM 1788 O O . ILE A 1 234 ? -8.789 8.333 -4.765 1.00 97.62 234 ILE A O 1
ATOM 1792 N N . TRP A 1 235 ? -9.530 7.747 -6.777 1.00 98.00 235 TRP A N 1
ATOM 1793 C CA . TRP A 1 235 ? -10.913 7.631 -6.343 1.00 98.00 235 TRP A CA 1
ATOM 1794 C C . TRP A 1 235 ? -11.151 6.625 -5.205 1.00 98.00 235 TRP A C 1
ATOM 1796 O O . TRP A 1 235 ? -11.881 6.994 -4.282 1.00 98.00 235 TRP A O 1
ATOM 1806 N N . PRO A 1 236 ? -10.542 5.422 -5.187 1.00 97.94 236 PRO A N 1
ATOM 1807 C CA . PRO A 1 236 ? -10.701 4.483 -4.078 1.00 97.94 236 PRO A CA 1
ATOM 1808 C C . PRO A 1 236 ? -10.347 5.064 -2.709 1.00 9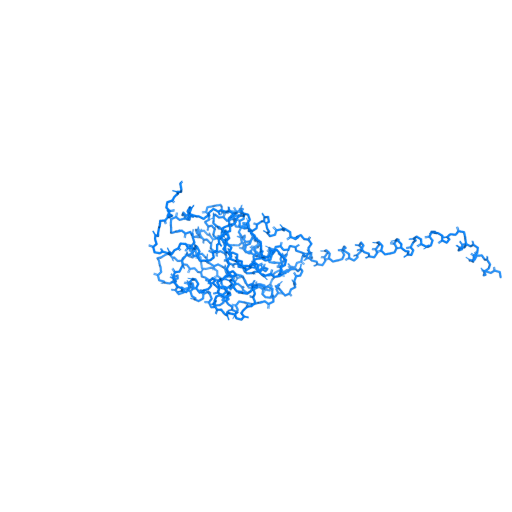7.94 236 PRO A C 1
ATOM 1810 O O . PRO A 1 236 ? -11.034 4.768 -1.735 1.00 97.94 236 PRO A O 1
ATOM 1813 N N . VAL A 1 237 ? -9.360 5.963 -2.642 1.00 97.81 237 VAL A N 1
ATOM 1814 C CA . VAL A 1 237 ? -9.026 6.701 -1.416 1.00 97.81 237 VAL A CA 1
ATOM 1815 C C . VAL A 1 237 ? -10.211 7.535 -0.940 1.00 97.81 237 VAL A C 1
ATOM 1817 O O . VAL A 1 237 ? -10.662 7.389 0.193 1.00 97.81 237 VAL A O 1
ATOM 1820 N N . HIS A 1 238 ? -10.770 8.370 -1.817 1.00 97.19 238 HIS A N 1
ATOM 1821 C CA . HIS A 1 238 ? -11.905 9.225 -1.465 1.00 97.19 238 HIS A CA 1
ATOM 1822 C C . HIS A 1 238 ? -13.176 8.434 -1.169 1.00 97.19 238 HIS A C 1
ATOM 1824 O O . HIS A 1 238 ? -13.940 8.813 -0.283 1.00 97.19 238 HIS A O 1
ATOM 1830 N N . TYR A 1 239 ? -13.420 7.357 -1.915 1.00 96.62 239 TYR A N 1
ATOM 1831 C CA . TYR A 1 239 ? -14.546 6.469 -1.665 1.00 96.62 239 TYR A CA 1
ATOM 1832 C C . TYR A 1 239 ? -14.444 5.859 -0.264 1.00 96.62 239 TYR A C 1
ATOM 1834 O O . TYR A 1 239 ? -15.393 5.953 0.512 1.00 96.62 239 TYR A O 1
ATOM 1842 N N . TYR A 1 240 ? -13.279 5.307 0.080 1.00 96.25 240 TYR A N 1
ATOM 1843 C CA . TYR A 1 240 ? -13.048 4.677 1.372 1.00 96.25 240 TYR A CA 1
ATOM 1844 C C . TYR A 1 240 ? -13.112 5.678 2.535 1.00 96.25 240 TYR A C 1
ATOM 1846 O O . TYR A 1 240 ? -13.774 5.408 3.533 1.00 96.25 240 TYR A O 1
ATOM 1854 N N . SER A 1 241 ? -12.519 6.871 2.403 1.00 95.75 241 SER A N 1
ATOM 1855 C CA . SER A 1 241 ? -12.639 7.923 3.424 1.00 95.75 241 SER A CA 1
ATOM 1856 C C . SER A 1 241 ? -14.098 8.296 3.699 1.00 95.75 241 SER A C 1
ATOM 1858 O O . SER A 1 241 ? -14.510 8.320 4.855 1.00 95.75 241 SER A O 1
ATOM 1860 N N . ARG A 1 242 ? -14.915 8.488 2.652 1.00 94.88 242 ARG A N 1
ATOM 1861 C CA . ARG A 1 242 ? -16.354 8.779 2.805 1.00 94.88 242 ARG A CA 1
ATOM 1862 C C . ARG A 1 242 ? -17.118 7.629 3.447 1.00 94.88 242 ARG A C 1
ATOM 1864 O O . ARG A 1 242 ? -18.049 7.858 4.216 1.00 94.88 242 ARG A O 1
ATOM 1871 N N . LEU A 1 243 ? -16.738 6.397 3.122 1.00 91.69 243 LEU A N 1
ATOM 1872 C CA . LEU A 1 243 ? -17.326 5.206 3.718 1.00 91.69 243 LEU A CA 1
ATOM 1873 C C . LEU A 1 243 ? -17.083 5.216 5.238 1.00 91.69 243 LEU A C 1
ATOM 1875 O O . LEU A 1 243 ? -18.038 5.135 6.011 1.00 91.69 243 LEU A O 1
ATOM 1879 N N . ILE A 1 244 ? -15.844 5.455 5.675 1.00 90.94 244 ILE A N 1
ATOM 1880 C CA . ILE A 1 244 ? -15.495 5.601 7.098 1.00 90.94 244 ILE A CA 1
ATOM 1881 C C . ILE A 1 244 ? -16.243 6.771 7.755 1.00 90.94 244 ILE A C 1
ATOM 1883 O O . ILE A 1 244 ? -16.826 6.606 8.831 1.00 90.94 244 ILE A O 1
ATOM 1887 N N . GLU A 1 245 ? -16.283 7.940 7.113 1.00 91.12 245 GLU A N 1
ATOM 1888 C CA . GLU A 1 245 ? -17.035 9.110 7.591 1.00 91.12 245 GLU A CA 1
ATOM 1889 C C . GLU A 1 245 ? -18.517 8.777 7.823 1.00 91.12 245 GLU A C 1
ATOM 1891 O O . GLU A 1 245 ? -19.072 9.158 8.853 1.00 91.12 245 GLU A O 1
ATOM 1896 N N . SER A 1 246 ? -19.127 7.981 6.936 1.00 89.62 246 SER A N 1
ATOM 1897 C CA . SER A 1 246 ? -20.539 7.579 7.018 1.00 89.62 246 SER A CA 1
ATOM 1898 C C . SER A 1 246 ? -20.878 6.599 8.149 1.00 89.62 246 SER A C 1
ATOM 1900 O O . SER A 1 246 ? -22.046 6.278 8.341 1.00 89.62 246 SER A O 1
ATOM 1902 N N . GLY A 1 247 ? -19.884 6.136 8.916 1.00 83.50 247 GLY A N 1
ATOM 1903 C CA . GLY A 1 247 ? -20.100 5.183 10.010 1.00 83.50 247 GLY A CA 1
ATOM 1904 C C . GLY A 1 247 ? -19.763 3.739 9.660 1.00 83.50 247 GLY A C 1
ATOM 1905 O O . GLY A 1 247 ? -20.029 2.849 10.457 1.00 83.50 247 GLY A O 1
ATOM 1906 N N . TYR A 1 248 ? -19.156 3.487 8.502 1.00 81.69 248 TYR A N 1
ATOM 1907 C CA . TYR A 1 248 ? -18.617 2.168 8.208 1.00 81.69 248 TYR A CA 1
ATOM 1908 C C . TYR A 1 248 ? -17.479 1.807 9.162 1.00 81.69 248 TYR A C 1
ATOM 1910 O O . TYR A 1 248 ? -16.609 2.636 9.450 1.00 81.69 248 TYR A O 1
ATOM 1918 N N . HIS A 1 249 ? -17.473 0.554 9.610 1.00 71.00 249 HIS A N 1
ATOM 1919 C CA . HIS A 1 249 ? -16.450 0.010 10.488 1.00 71.00 249 HIS A CA 1
ATOM 1920 C C . HIS A 1 249 ? -15.655 -1.088 9.764 1.00 71.00 249 HIS A C 1
ATOM 1922 O O . HIS A 1 249 ? -16.253 -1.883 9.038 1.00 71.00 249 HIS A O 1
ATOM 1928 N N . PRO A 1 250 ? -14.324 -1.146 9.954 1.00 67.00 250 PRO A N 1
ATOM 1929 C CA . PRO A 1 250 ? -13.489 -2.234 9.450 1.00 67.00 250 PRO A CA 1
ATOM 1930 C C . PRO A 1 250 ? -14.019 -3.624 9.853 1.00 67.00 250 PRO A C 1
ATOM 1932 O O . PRO A 1 250 ? -14.632 -3.793 10.905 1.00 67.00 250 PRO A O 1
ATOM 1935 N N . HIS A 1 251 ? -13.786 -4.625 9.004 1.00 66.06 251 HIS A N 1
ATOM 1936 C CA . HIS A 1 251 ? -14.404 -5.954 9.062 1.00 66.06 251 HIS A CA 1
ATOM 1937 C C . HIS A 1 251 ? -13.722 -6.961 10.003 1.00 66.06 251 HIS A C 1
ATOM 1939 O O . HIS A 1 251 ? -13.807 -8.172 9.784 1.00 66.06 251 HIS A O 1
ATOM 1945 N N . ILE A 1 252 ? -13.042 -6.501 11.043 1.00 65.19 252 ILE A N 1
ATOM 1946 C CA . ILE A 1 252 ? -12.702 -7.351 12.183 1.00 65.19 252 ILE A CA 1
ATOM 1947 C C . ILE A 1 252 ? -13.497 -6.793 13.353 1.00 65.19 252 ILE A C 1
ATOM 1949 O O . ILE A 1 252 ? -13.320 -5.633 13.725 1.00 65.19 252 ILE A O 1
ATOM 1953 N N . ASP A 1 253 ? -14.437 -7.587 13.867 1.00 63.78 253 ASP A N 1
ATOM 1954 C CA . ASP A 1 253 ? -15.212 -7.184 15.036 1.00 63.78 253 ASP A CA 1
ATOM 1955 C C . ASP A 1 253 ? -14.352 -7.204 16.313 1.00 63.78 253 ASP A C 1
ATOM 1957 O O . ASP A 1 253 ? -13.201 -7.644 16.327 1.00 63.78 253 ASP A O 1
ATOM 1961 N N . GLU A 1 254 ? -14.911 -6.707 17.413 1.00 54.72 254 GLU A N 1
ATOM 1962 C CA . GLU A 1 254 ? -14.246 -6.674 18.722 1.00 54.72 254 GLU A CA 1
ATOM 1963 C C . GLU A 1 254 ? -13.867 -8.061 19.272 1.00 54.72 254 GLU A C 1
ATOM 1965 O O . GLU A 1 254 ? -12.995 -8.153 20.133 1.00 54.72 254 GLU A O 1
ATOM 1970 N N . ASN A 1 255 ? -14.465 -9.132 18.741 1.00 55.78 255 ASN A N 1
ATOM 1971 C CA . ASN A 1 255 ? -14.162 -10.519 19.094 1.00 55.78 255 ASN A CA 1
ATOM 1972 C C . ASN A 1 255 ? -13.157 -11.168 18.131 1.00 55.78 255 ASN A C 1
ATOM 1974 O O . ASN A 1 255 ? -12.828 -12.347 18.277 1.00 55.78 255 ASN A O 1
ATOM 1978 N N . GLY A 1 256 ? -12.670 -10.421 17.140 1.00 54.94 256 GLY A N 1
ATOM 1979 C CA . GLY A 1 256 ? -11.707 -10.902 16.167 1.00 54.94 256 GLY A CA 1
ATOM 1980 C C . GLY A 1 256 ? -12.274 -11.819 15.092 1.00 54.94 256 GLY A C 1
ATOM 1981 O O . GLY A 1 256 ? -11.498 -12.460 14.381 1.00 54.94 256 GLY A O 1
ATOM 1982 N N . ALA A 1 257 ? -13.598 -11.902 14.947 1.00 55.53 257 ALA A N 1
ATOM 1983 C CA . ALA A 1 257 ? -14.202 -12.676 13.878 1.00 55.53 257 ALA A CA 1
ATOM 1984 C C . ALA A 1 257 ? -14.175 -11.851 12.577 1.00 55.53 257 ALA A C 1
ATOM 1986 O O . ALA A 1 257 ? -14.789 -10.779 12.513 1.00 55.53 257 ALA A O 1
ATOM 1987 N N . PRO A 1 258 ? -13.492 -12.317 11.511 1.00 59.41 258 PRO A N 1
ATOM 1988 C CA . PRO A 1 258 ? -13.687 -11.733 10.195 1.00 59.41 258 PRO A CA 1
ATOM 1989 C C . PRO A 1 258 ? -15.150 -11.938 9.811 1.00 59.41 258 PRO A C 1
ATOM 1991 O O . PRO A 1 258 ? -15.694 -13.035 9.980 1.00 59.41 258 PRO A O 1
ATOM 1994 N N . TRP A 1 259 ? -15.792 -10.897 9.284 1.00 62.78 259 TRP A N 1
ATOM 1995 C CA . TRP A 1 259 ? -17.160 -11.022 8.789 1.00 62.78 259 TRP A CA 1
ATOM 1996 C C . TRP A 1 259 ? -17.162 -12.118 7.716 1.00 62.78 259 TRP A C 1
ATOM 1998 O O . TRP A 1 259 ? -16.613 -11.939 6.628 1.00 62.78 259 TRP A O 1
ATOM 2008 N N . GLN A 1 260 ? -17.764 -13.272 8.025 1.00 60.47 260 GLN A N 1
ATOM 2009 C CA . GLN A 1 260 ? -17.768 -14.454 7.149 1.00 60.47 260 GLN A CA 1
ATOM 2010 C C . GLN A 1 260 ? -18.442 -14.186 5.789 1.00 60.47 260 GLN A C 1
ATOM 2012 O O . GLN A 1 260 ? -18.369 -15.013 4.884 1.00 60.47 260 GLN A O 1
ATOM 2017 N N . CYS A 1 261 ? -19.072 -13.020 5.624 1.00 71.00 261 CYS A N 1
ATOM 2018 C CA . CYS A 1 261 ? -19.805 -12.617 4.433 1.00 71.00 261 CYS A CA 1
ATOM 2019 C C . CYS A 1 261 ? -18.914 -12.225 3.236 1.00 71.00 261 CYS A C 1
ATOM 2021 O O . CYS A 1 261 ? -19.444 -11.956 2.159 1.00 71.00 261 CYS A O 1
ATOM 2023 N N . TYR A 1 262 ? -17.588 -12.163 3.398 1.00 80.31 262 TYR A N 1
ATOM 2024 C CA . TYR A 1 262 ? -16.687 -11.565 2.405 1.00 80.31 262 TYR A CA 1
ATOM 2025 C C . TYR A 1 262 ? -15.590 -12.544 1.958 1.00 80.31 262 TYR A C 1
ATOM 2027 O O . TYR A 1 262 ? -14.460 -12.498 2.452 1.00 80.31 262 TYR A O 1
ATOM 2035 N N . PRO A 1 263 ? -15.901 -13.465 1.026 1.00 87.25 263 PRO A N 1
ATOM 2036 C CA . PRO A 1 263 ? -14.930 -14.442 0.549 1.00 87.25 263 PRO A CA 1
ATOM 2037 C C . PRO A 1 263 ? -13.779 -13.769 -0.213 1.00 87.25 263 PRO A C 1
ATOM 2039 O O . PRO A 1 263 ? -13.995 -12.932 -1.096 1.00 87.25 263 PRO A O 1
ATOM 2042 N N . ARG A 1 264 ? -12.545 -14.181 0.100 1.00 92.75 264 ARG A N 1
ATOM 2043 C CA . ARG A 1 264 ? -11.339 -13.781 -0.643 1.00 92.75 264 ARG A CA 1
ATOM 2044 C C . ARG A 1 264 ? -11.446 -14.184 -2.113 1.00 92.75 264 ARG A C 1
ATOM 2046 O O . ARG A 1 264 ? -12.072 -15.191 -2.441 1.00 92.75 264 ARG A O 1
ATOM 2053 N N . GLY A 1 265 ? -10.820 -13.408 -2.993 1.00 95.00 265 GLY A N 1
ATOM 2054 C CA . GLY A 1 265 ? -10.790 -13.706 -4.424 1.00 95.00 265 GLY A CA 1
ATOM 2055 C C . GLY A 1 265 ? -12.136 -13.482 -5.109 1.00 95.00 265 GLY A C 1
ATOM 2056 O O . GLY A 1 265 ? -12.392 -14.053 -6.167 1.00 95.00 265 GLY A O 1
ATOM 2057 N N . THR A 1 266 ? -12.994 -12.645 -4.523 1.00 93.62 266 THR A N 1
ATOM 2058 C CA . THR A 1 266 ? -14.244 -12.202 -5.143 1.00 93.62 266 THR A CA 1
ATOM 2059 C C . THR A 1 266 ? -14.222 -10.701 -5.402 1.00 93.62 266 THR A C 1
ATOM 2061 O O . THR A 1 266 ? -13.575 -9.946 -4.675 1.00 93.62 266 THR A O 1
ATOM 2064 N N . MET A 1 267 ? -14.907 -10.277 -6.469 1.00 94.50 267 MET A N 1
ATOM 2065 C CA . MET A 1 267 ? -15.089 -8.871 -6.823 1.00 94.50 267 MET A CA 1
ATOM 2066 C C . MET A 1 267 ? -16.570 -8.513 -6.756 1.00 94.50 267 MET A C 1
ATOM 2068 O O . MET A 1 267 ? -17.397 -9.178 -7.380 1.00 94.50 267 MET A O 1
ATOM 2072 N N . HIS A 1 268 ? -16.885 -7.441 -6.039 1.00 93.25 268 HIS A N 1
ATOM 2073 C CA . HIS A 1 268 ? -18.240 -6.938 -5.832 1.00 93.25 268 HIS A CA 1
ATOM 2074 C C . HIS A 1 268 ? -18.317 -5.489 -6.265 1.00 93.25 268 HIS A C 1
ATOM 2076 O O . HIS A 1 268 ? -17.335 -4.760 -6.178 1.00 93.25 268 HIS A O 1
ATOM 2082 N N . LYS A 1 269 ? -19.482 -5.047 -6.728 1.00 94.25 269 LYS A N 1
ATOM 2083 C CA . LYS A 1 269 ? -19.663 -3.635 -7.062 1.00 94.25 269 LYS A CA 1
ATOM 2084 C C . LYS A 1 269 ? -19.966 -2.853 -5.791 1.00 94.25 269 LYS A C 1
ATOM 2086 O O . LYS A 1 269 ? -20.642 -3.341 -4.893 1.00 94.25 269 LYS A O 1
ATOM 2091 N N . ALA A 1 270 ? -19.514 -1.608 -5.725 1.00 90.25 270 ALA A N 1
ATOM 2092 C CA . ALA A 1 270 ? -19.751 -0.738 -4.574 1.00 90.25 270 ALA A CA 1
ATOM 2093 C C . ALA A 1 270 ? -21.239 -0.556 -4.191 1.00 90.25 270 ALA A C 1
ATOM 2095 O O . ALA A 1 270 ? -21.537 -0.257 -3.041 1.00 90.25 270 ALA A O 1
ATOM 2096 N N . ASP A 1 271 ? -22.180 -0.709 -5.129 1.00 81.50 271 ASP A N 1
ATOM 2097 C CA . ASP A 1 271 ? -23.627 -0.643 -4.863 1.00 81.50 271 ASP A CA 1
ATOM 2098 C C . ASP A 1 271 ? -24.246 -1.941 -4.345 1.00 81.50 271 ASP A C 1
ATOM 2100 O O . ASP A 1 271 ? -25.417 -1.943 -3.976 1.00 81.50 271 ASP A O 1
ATOM 2104 N N . THR A 1 272 ? -23.478 -3.027 -4.293 1.00 78.88 272 THR A N 1
ATOM 2105 C CA . THR A 1 272 ? -23.917 -4.300 -3.715 1.00 78.88 272 THR A CA 1
ATOM 2106 C C . THR A 1 272 ? -23.356 -4.531 -2.315 1.00 78.88 272 THR A C 1
ATOM 2108 O O . THR A 1 272 ? -23.544 -5.615 -1.768 1.00 78.88 272 THR A O 1
ATOM 2111 N N . LEU A 1 273 ? -22.650 -3.550 -1.736 1.00 70.69 273 LEU A N 1
ATOM 2112 C CA . LEU A 1 273 ? -22.168 -3.656 -0.362 1.00 70.69 273 LEU A CA 1
ATOM 2113 C C . LEU A 1 273 ? -23.363 -3.705 0.604 1.00 70.69 273 LEU A C 1
ATOM 2115 O O . LEU A 1 273 ? -24.254 -2.855 0.495 1.00 70.69 273 LEU A O 1
ATOM 2119 N N . PRO A 1 274 ? -23.402 -4.669 1.542 1.00 61.75 274 PRO A N 1
ATOM 2120 C CA . PRO A 1 274 ? -24.420 -4.696 2.581 1.00 61.75 274 PRO A CA 1
ATOM 2121 C C . PRO A 1 274 ? -24.420 -3.368 3.337 1.00 61.75 274 PRO A C 1
ATOM 2123 O O . PRO A 1 274 ? -23.360 -2.853 3.703 1.00 61.75 274 PRO A O 1
ATOM 2126 N N . THR A 1 275 ? -25.598 -2.801 3.585 1.00 58.75 275 THR A N 1
ATOM 2127 C CA . THR A 1 275 ? -25.695 -1.663 4.495 1.00 58.75 275 THR A CA 1
ATOM 2128 C C . THR A 1 275 ? -25.326 -2.139 5.900 1.00 58.75 275 THR A C 1
ATOM 2130 O O . THR A 1 275 ? -25.743 -3.213 6.334 1.00 58.75 275 THR A O 1
ATOM 2133 N N . ALA A 1 276 ? -24.534 -1.342 6.622 1.00 50.81 276 ALA A N 1
ATOM 2134 C CA . ALA A 1 276 ? -24.056 -1.674 7.970 1.00 50.81 276 ALA A CA 1
ATOM 2135 C C . ALA A 1 276 ? -25.194 -2.025 8.955 1.00 50.81 276 ALA A C 1
ATOM 2137 O O . ALA A 1 276 ? -24.970 -2.718 9.943 1.00 50.81 276 ALA A O 1
ATOM 2138 N N . GLU A 1 277 ? -26.421 -1.588 8.664 1.00 47.44 277 GLU A N 1
ATOM 2139 C CA . GLU A 1 277 ? -27.603 -1.790 9.500 1.00 47.44 277 GLU A CA 1
ATOM 2140 C C . GLU A 1 277 ? -28.090 -3.241 9.582 1.00 47.44 277 GLU A C 1
ATOM 2142 O O . GLU A 1 277 ? -28.778 -3.578 10.544 1.00 47.44 277 GLU A O 1
ATOM 2147 N N . THR A 1 278 ? -27.765 -4.123 8.628 1.00 51.84 278 THR A N 1
ATOM 2148 C CA . THR A 1 278 ? -28.367 -5.466 8.654 1.00 51.84 278 THR A CA 1
ATOM 2149 C C . THR A 1 278 ? -27.615 -6.471 9.512 1.00 51.84 278 THR A C 1
ATOM 2151 O O . THR A 1 278 ? -28.227 -7.483 9.843 1.00 51.84 278 THR A O 1
ATOM 2154 N N . GLY A 1 279 ? -26.346 -6.225 9.890 1.00 49.91 279 GLY A N 1
ATOM 2155 C CA . GLY A 1 279 ? -25.550 -7.000 10.874 1.00 49.91 279 GLY A CA 1
ATOM 2156 C C . GLY A 1 279 ? -25.460 -8.523 10.668 1.00 49.91 279 GLY A C 1
ATOM 2157 O O . GLY A 1 279 ? -24.816 -9.237 11.427 1.00 49.91 279 GLY A O 1
ATOM 2158 N N . THR A 1 280 ? -26.115 -9.036 9.641 1.00 52.50 280 THR A N 1
ATOM 2159 C CA . THR A 1 280 ? -26.318 -10.436 9.330 1.00 52.50 280 THR A CA 1
ATOM 2160 C C . THR A 1 280 ? -25.856 -10.587 7.899 1.00 52.50 280 THR A C 1
ATOM 2162 O O . THR A 1 280 ? -26.265 -9.819 7.023 1.00 52.50 280 THR A O 1
ATOM 2165 N N . CYS A 1 281 ? -24.966 -11.549 7.655 1.00 56.50 281 CYS A N 1
ATOM 2166 C CA . CYS A 1 281 ? -24.747 -12.030 6.302 1.00 56.50 281 CYS A CA 1
ATOM 2167 C C . CYS A 1 281 ? -26.129 -12.444 5.785 1.00 56.50 281 CYS A C 1
ATOM 2169 O O . CYS A 1 281 ? -26.678 -13.442 6.257 1.00 56.50 281 CYS A O 1
ATOM 2171 N N . ALA A 1 282 ? -26.741 -11.633 4.916 1.00 42.97 282 ALA A N 1
ATOM 2172 C CA . ALA A 1 282 ? -28.019 -11.976 4.311 1.00 42.97 282 ALA A CA 1
ATOM 2173 C C . ALA A 1 282 ? -27.864 -13.375 3.701 1.00 42.97 282 ALA A C 1
ATOM 2175 O O . ALA A 1 282 ? -26.885 -13.631 3.001 1.00 42.97 282 ALA A O 1
ATOM 2176 N N . GLY A 1 283 ? -28.764 -14.274 4.101 1.00 36.31 283 GLY A N 1
ATOM 2177 C CA . GLY A 1 283 ? -28.597 -15.720 4.042 1.00 36.31 283 GLY A CA 1
ATOM 2178 C C . GLY A 1 283 ? -27.969 -16.260 2.761 1.00 36.31 283 GLY A C 1
ATOM 2179 O O . GLY A 1 283 ? -28.273 -15.837 1.647 1.00 36.31 283 GLY A O 1
ATOM 2180 N N . THR A 1 284 ? -27.110 -17.248 2.973 1.00 31.66 284 THR A N 1
ATOM 2181 C CA . THR A 1 284 ? -26.692 -18.263 2.012 1.00 31.66 284 THR A CA 1
ATOM 2182 C C . THR A 1 284 ? -27.855 -18.683 1.105 1.00 31.66 284 THR A C 1
ATOM 2184 O O . THR A 1 284 ? -28.959 -18.936 1.590 1.00 31.66 284 THR A O 1
ATOM 2187 N N . ILE A 1 285 ? -27.575 -18.755 -0.200 1.00 33.06 285 ILE A N 1
ATOM 2188 C CA . ILE A 1 285 ? -28.386 -19.463 -1.206 1.00 33.06 285 ILE A CA 1
ATOM 2189 C C . ILE A 1 285 ? -28.504 -20.938 -0.808 1.00 33.06 285 ILE A C 1
ATOM 2191 O O . ILE A 1 285 ? -27.472 -21.493 -0.360 1.00 33.06 285 ILE A O 1
#